Protein AF-A0A932FVL2-F1 (afdb_monomer)

Solvent-accessible surface area (backbone atoms only — not comparable to full-atom values): 15158 Å² total; per-residue (Å²): 61,66,68,52,40,54,53,49,72,71,45,54,93,74,28,73,50,79,43,82,45,71,39,49,48,33,42,60,63,56,52,23,11,52,53,39,28,49,38,74,50,20,77,36,28,34,38,30,46,81,36,90,51,38,37,31,36,45,40,30,26,69,77,45,74,82,55,39,55,66,58,53,43,56,54,48,63,35,72,68,50,35,52,60,35,43,74,76,58,33,82,50,66,65,52,59,44,48,28,37,32,29,39,41,69,41,46,49,64,71,17,63,83,43,60,65,52,29,90,94,41,60,56,63,78,65,50,30,72,70,19,60,85,46,82,28,30,62,56,39,47,62,66,46,53,87,44,52,45,49,51,72,75,59,61,63,41,81,90,79,70,70,64,60,60,52,51,50,44,50,36,35,42,51,15,48,50,27,30,49,51,13,51,51,29,45,76,73,70,35,58,69,61,14,50,55,24,24,43,50,9,31,73,55,27,75,72,42,59,61,32,55,48,51,46,51,50,48,42,54,57,51,29,52,51,26,46,77,72,68,34,48,68,60,25,44,52,49,36,52,53,46,38,68,68,44,74,68,48,24,68,50,29,39,54,40,13,54,51,27,49,77,74,66,38,55,70,60,14,55,50,24,43,51,50,11,39,71,62,33,74,65,66,78,66,66,67,81,76,110

Foldseek 3Di:
DVVLLVVLVPADAFGKDKDKDFLALAALLVVLQVLVQNCVNAVWWFKFALAQLTMIIIMGTNPADPAAVVVLQVVCPPPVNCVVCVVSLRRGSLLRQLRTFATSVLSCVLSPCRHHDDPVRNVCVVRSNVSNPPPRSLVNLVSSVVSGDGSVVSVHDYDDDPVVSVLLSVLSNQLVVLLNVLVSCVVVVNLVSSLVSLLSSCVSPVSNPSSLVVLLVSLVPVLVVCVVVVNLVVSLVSLVSSCVSPVLSLVSLQSNLVSCVVVVVNVSSVVSNVSSCVNPVCPVVPVVVD

InterPro domains:
  IPR011990 Tetratricopeptide-like helical domain superfamily [G3DSA:1.25.40.10] (169-221)
  IPR011990 Tetratricopeptide-like helical domain superfamily [G3DSA:1.25.40.10] (222-290)
  IPR011990 Tetratricopeptide-like helical domain superfamily [SSF48452] (173-282)
  IPR019734 Tetratricopeptide repeat [PS50005] (175-208)
  IPR019734 Tetratricopeptide repeat [PS50005] (250-283)
  IPR019734 Tetratricopeptide repeat [SM00028] (175-208)
  IPR019734 Tetratricopeptide repeat [SM00028] (216-249)
  IPR019734 Tetratricopeptide repeat [SM00028] (250-283)
  IPR029063 S-adenosyl-L-methionine-dependent methyltransferase superfamily [G3DSA:3.40.50.150] (1-128)
  IPR029063 S-adenosyl-L-methionine-dependent methyltransferase superfamily [SSF53335] (2-77)
  IPR030374 Polyamine biosynthesis domain [PS51006] (1-68)
  IPR050498 Photosystem I assembly protein Ycf3 [PTHR44858] (179-281)

Radius of gyration: 21.87 Å; Cα contacts (8 Å, |Δi|>4): 440; chains: 1; bounding box: 56×36×61 Å

Sequence (290 aa):
QDFYQLARERLRPGGVMCQWIQGYLMSSNDFKSLVHTFLQAFPRASLWEVSVGGDYLLIGMRDGWAQDYRSLRARAGSPAIRKDLAFVGLVDPVDLLGLFVMNEREMAAYAGRAPIHTDDNIHLEFSAPVSVYQPTQLVLLEELHPYRRTALSLGLQWKGEKATLQEILTRIHQARQHTVFGMAQMQLGYGRQALEEFEQAIALNPRDFQANYFLGDLAVTWGEHHLRQGMIGGAIDLYRRVLQANPRLAEVHYLLAQAYETIGQKELAQQAYREALRFNPAIKAQKTAR

Structure (mmCIF, N/CA/C/O backbone):
data_AF-A0A932FVL2-F1
#
_entry.id   AF-A0A932FVL2-F1
#
loop_
_atom_site.group_PDB
_atom_site.id
_atom_site.type_symbol
_atom_site.label_atom_id
_atom_site.label_alt_id
_atom_site.label_comp_id
_atom_site.label_asym_id
_atom_site.label_entity_id
_atom_site.label_seq_id
_atom_site.pdbx_PDB_ins_code
_atom_site.Cartn_x
_atom_site.Cartn_y
_atom_site.Cartn_z
_atom_site.occupancy
_atom_site.B_iso_or_equiv
_atom_site.auth_seq_id
_atom_site.auth_comp_id
_atom_site.auth_asym_id
_atom_site.auth_atom_id
_atom_site.pdbx_PDB_model_num
ATOM 1 N N . GLN A 1 1 ? 22.982 -11.194 -14.789 1.00 60.25 1 GLN A N 1
ATOM 2 C CA . GLN A 1 1 ? 22.408 -10.502 -15.966 1.00 60.25 1 GLN A CA 1
ATOM 3 C C . GLN A 1 1 ? 21.825 -11.520 -16.944 1.00 60.25 1 GLN A C 1
ATOM 5 O O . GLN A 1 1 ? 20.760 -11.275 -17.508 1.00 60.25 1 GLN A O 1
ATOM 10 N N . ASP A 1 2 ? 22.485 -12.666 -17.077 1.00 76.50 2 ASP A N 1
ATOM 11 C CA . ASP A 1 2 ? 22.226 -13.730 -18.047 1.00 76.50 2 ASP A CA 1
ATOM 12 C C . ASP A 1 2 ? 20.784 -14.248 -18.012 1.00 76.50 2 ASP A C 1
ATOM 14 O O . ASP A 1 2 ? 20.137 -14.330 -19.057 1.00 76.50 2 ASP A O 1
ATOM 18 N N . PHE A 1 3 ? 20.213 -14.470 -16.823 1.00 88.44 3 PHE A N 1
ATOM 19 C CA . PHE A 1 3 ? 18.813 -14.893 -16.700 1.00 88.44 3 PHE A CA 1
ATOM 20 C C . PHE A 1 3 ? 17.811 -13.903 -17.323 1.00 88.44 3 PHE A C 1
ATOM 22 O O . PHE A 1 3 ? 16.940 -14.304 -18.098 1.00 88.44 3 PHE A O 1
ATOM 29 N N . TYR A 1 4 ? 17.920 -12.603 -17.022 1.00 93.06 4 TYR A N 1
ATOM 30 C CA . TYR A 1 4 ? 16.964 -11.610 -17.527 1.00 93.06 4 TYR A CA 1
ATOM 31 C C . TYR A 1 4 ? 17.123 -11.352 -19.028 1.00 93.06 4 TYR A C 1
ATOM 33 O O . TYR A 1 4 ? 16.124 -11.148 -19.720 1.00 93.06 4 TYR A O 1
ATOM 41 N N . GLN A 1 5 ? 18.354 -11.383 -19.548 1.00 91.94 5 GLN A N 1
ATOM 42 C CA . GLN A 1 5 ? 18.588 -11.295 -20.993 1.00 91.94 5 GLN A CA 1
ATOM 43 C C . GLN A 1 5 ? 17.953 -12.484 -21.717 1.00 91.94 5 GLN A C 1
ATOM 45 O O . GLN A 1 5 ? 17.176 -12.291 -22.654 1.00 91.94 5 GLN A O 1
ATOM 50 N N . LEU A 1 6 ? 18.188 -13.694 -21.210 1.00 93.12 6 LEU A N 1
ATOM 51 C CA . LEU A 1 6 ? 17.607 -14.918 -21.743 1.00 93.12 6 LEU A CA 1
ATOM 52 C C . LEU A 1 6 ? 16.071 -14.898 -21.690 1.00 93.12 6 LEU A C 1
ATOM 54 O O . LEU A 1 6 ? 15.400 -15.317 -22.638 1.00 93.12 6 LEU A O 1
ATOM 58 N N . ALA A 1 7 ? 15.493 -14.392 -20.598 1.00 94.12 7 ALA A N 1
ATOM 59 C CA . ALA A 1 7 ? 14.052 -14.214 -20.480 1.00 94.12 7 ALA A CA 1
ATOM 60 C C . ALA A 1 7 ? 13.519 -13.250 -21.551 1.00 94.12 7 ALA A C 1
ATOM 62 O O . ALA A 1 7 ? 12.541 -13.579 -22.226 1.00 94.12 7 ALA A O 1
ATOM 63 N N . ARG A 1 8 ? 14.183 -12.104 -21.769 1.00 93.88 8 ARG A N 1
ATOM 64 C CA . ARG A 1 8 ? 13.797 -11.127 -22.801 1.00 93.88 8 ARG A CA 1
ATOM 65 C C . ARG A 1 8 ? 13.821 -11.724 -24.205 1.00 93.88 8 ARG A C 1
ATOM 67 O O . ARG A 1 8 ? 12.886 -11.491 -24.969 1.00 93.88 8 ARG A O 1
ATOM 74 N N . GLU A 1 9 ? 14.859 -12.481 -24.547 1.00 93.56 9 GLU A N 1
ATOM 75 C CA . GLU A 1 9 ? 15.020 -13.092 -25.875 1.00 93.56 9 GLU A CA 1
ATOM 76 C C . GLU A 1 9 ? 13.914 -14.101 -26.204 1.00 93.56 9 GLU A C 1
ATOM 78 O O . GLU A 1 9 ? 13.542 -14.262 -27.367 1.00 93.56 9 GLU A O 1
ATOM 83 N N . ARG A 1 10 ? 13.329 -14.740 -25.183 1.00 94.62 10 ARG A N 1
ATOM 84 C CA . ARG A 1 10 ? 12.205 -15.673 -25.350 1.00 94.62 10 ARG A CA 1
ATOM 85 C C . ARG A 1 10 ? 10.836 -15.002 -25.425 1.00 94.62 10 ARG A C 1
ATOM 87 O O . ARG A 1 10 ? 9.853 -15.671 -25.752 1.00 94.62 10 ARG A O 1
ATOM 94 N N . LEU A 1 11 ? 10.733 -13.703 -25.144 1.00 94.38 11 LEU A N 1
ATOM 95 C CA . LEU A 1 11 ? 9.463 -12.993 -25.254 1.00 94.38 11 LEU A CA 1
ATOM 96 C C . LEU A 1 11 ? 9.064 -12.820 -26.722 1.00 94.38 11 LEU A C 1
ATOM 98 O O . LEU A 1 11 ? 9.862 -12.434 -27.576 1.00 94.38 11 LEU A O 1
ATOM 102 N N . ARG A 1 12 ? 7.782 -13.054 -27.011 1.00 92.38 12 ARG A N 1
ATOM 103 C CA . ARG A 1 12 ? 7.148 -12.677 -28.285 1.00 92.38 12 ARG A CA 1
ATOM 104 C C . ARG A 1 12 ? 7.037 -11.149 -28.407 1.00 92.38 12 ARG A C 1
ATOM 106 O O . ARG A 1 12 ? 7.156 -10.462 -27.390 1.00 92.38 12 ARG A O 1
ATOM 113 N N . PRO A 1 13 ? 6.761 -10.607 -29.610 1.00 87.94 13 PRO A N 1
ATOM 114 C CA . PRO A 1 13 ? 6.434 -9.192 -29.750 1.00 87.94 13 PRO A CA 1
ATOM 115 C C . PRO A 1 13 ? 5.324 -8.754 -28.801 1.00 87.94 13 PRO A C 1
ATOM 117 O O . PRO A 1 13 ? 4.296 -9.423 -28.701 1.00 87.94 13 PRO A O 1
ATOM 120 N N . GLY A 1 14 ? 5.564 -7.665 -28.066 1.00 83.62 14 GLY A N 1
ATOM 121 C CA . GLY A 1 14 ? 4.656 -7.181 -27.017 1.00 83.62 14 GLY A CA 1
ATOM 122 C C . GLY A 1 14 ? 4.577 -8.054 -25.752 1.00 83.62 14 GLY A C 1
ATOM 123 O O . GLY A 1 14 ? 3.721 -7.811 -24.903 1.00 83.62 14 GLY A O 1
ATOM 124 N N . GLY A 1 15 ? 5.441 -9.063 -25.615 1.00 90.38 15 GLY A N 1
ATOM 125 C CA . GLY A 1 15 ? 5.548 -9.892 -24.418 1.00 90.38 15 GLY A CA 1
ATOM 126 C C . GLY A 1 15 ? 6.097 -9.120 -23.218 1.00 90.38 15 GLY A C 1
ATOM 127 O O . GLY A 1 15 ? 6.842 -8.145 -23.369 1.00 90.38 15 GLY A O 1
ATOM 128 N N . VAL A 1 16 ? 5.734 -9.587 -22.022 1.00 92.56 16 VAL A N 1
ATOM 129 C CA . VAL A 1 16 ? 6.122 -8.981 -20.744 1.00 92.56 16 VAL A CA 1
ATOM 130 C C . VAL A 1 16 ? 6.771 -10.014 -19.830 1.00 92.56 16 VAL A C 1
ATOM 132 O O . VAL A 1 16 ? 6.348 -11.168 -19.793 1.00 92.56 16 VAL A O 1
ATOM 135 N N . MET A 1 17 ? 7.775 -9.580 -19.077 1.00 95.44 17 MET A N 1
ATOM 136 C CA . MET A 1 17 ? 8.315 -10.288 -17.923 1.00 95.44 17 MET A CA 1
ATOM 137 C C . MET A 1 17 ? 7.858 -9.567 -16.657 1.00 95.44 17 MET A C 1
ATOM 139 O O . MET A 1 17 ? 7.934 -8.342 -16.588 1.00 95.44 17 MET A O 1
ATOM 143 N N . CYS A 1 18 ? 7.399 -10.324 -15.665 1.00 95.88 18 CYS A N 1
ATOM 144 C CA . CYS A 1 18 ? 7.055 -9.817 -14.343 1.00 95.88 18 CYS A CA 1
ATOM 145 C C . CYS A 1 18 ? 7.904 -10.556 -13.311 1.00 95.88 18 CYS A C 1
ATOM 147 O O . CYS A 1 18 ? 7.868 -11.785 -13.262 1.00 95.88 18 CYS A O 1
ATOM 149 N N . GLN A 1 19 ? 8.666 -9.811 -12.519 1.00 96.56 19 GLN A N 1
ATOM 150 C CA . GLN A 1 19 ? 9.491 -10.337 -11.441 1.00 96.56 19 GLN A CA 1
ATOM 151 C C . GLN A 1 19 ? 9.050 -9.702 -10.126 1.00 96.56 19 GLN A C 1
ATOM 153 O O . GLN A 1 19 ? 9.057 -8.481 -9.993 1.00 96.56 19 GLN A O 1
ATOM 158 N N . TRP A 1 20 ? 8.699 -10.533 -9.150 1.00 96.38 20 TRP A N 1
ATOM 159 C CA . TRP A 1 20 ? 8.488 -10.082 -7.778 1.00 96.38 20 TRP A CA 1
ATOM 160 C C . TRP A 1 20 ? 9.830 -9.833 -7.085 1.00 96.38 20 TRP A C 1
ATOM 162 O O . TRP A 1 20 ? 10.763 -10.623 -7.250 1.00 96.38 20 TRP A O 1
ATOM 172 N N . ILE A 1 21 ? 9.914 -8.747 -6.319 1.00 94.94 21 ILE A N 1
ATOM 173 C CA . ILE A 1 21 ? 11.017 -8.449 -5.404 1.00 94.94 21 ILE A CA 1
ATOM 174 C C . ILE A 1 21 ? 10.442 -7.938 -4.078 1.00 94.94 21 ILE A C 1
ATOM 176 O O . ILE A 1 21 ? 9.462 -7.193 -4.056 1.00 94.94 21 ILE A O 1
ATOM 180 N N . GLN A 1 22 ? 11.070 -8.310 -2.970 1.00 92.25 22 GLN A N 1
ATOM 181 C CA . GLN A 1 22 ? 10.737 -7.793 -1.642 1.00 92.25 22 GLN A CA 1
ATOM 182 C C . GLN A 1 22 ? 11.392 -6.425 -1.397 1.00 92.25 22 GLN A C 1
ATOM 184 O O . GLN A 1 22 ? 12.470 -6.145 -1.909 1.00 92.25 22 GLN A O 1
ATOM 189 N N . GLY A 1 23 ? 10.750 -5.573 -0.603 1.00 91.31 23 GLY A N 1
ATOM 190 C CA . GLY A 1 23 ? 11.257 -4.286 -0.106 1.00 91.31 23 GLY A CA 1
ATOM 191 C C . GLY A 1 23 ? 11.645 -4.311 1.376 1.00 91.31 23 GLY A C 1
ATOM 192 O O . GLY A 1 23 ? 11.933 -3.271 1.964 1.00 91.31 23 GLY A O 1
ATOM 193 N N . TYR A 1 24 ? 11.640 -5.498 1.979 1.00 89.69 24 TYR A N 1
ATOM 194 C CA . TYR A 1 24 ? 12.003 -5.773 3.366 1.00 89.69 24 TYR A CA 1
ATOM 195 C C . TYR A 1 24 ? 13.160 -6.777 3.428 1.00 89.69 24 TYR A C 1
ATOM 197 O O . TYR A 1 24 ? 13.407 -7.513 2.472 1.00 89.69 24 TYR A O 1
ATOM 205 N N . LEU A 1 25 ? 13.859 -6.825 4.570 1.00 87.88 25 LEU A N 1
ATOM 206 C CA . LEU A 1 25 ? 14.992 -7.735 4.819 1.00 87.88 25 LEU A CA 1
ATOM 207 C C . LEU A 1 25 ? 16.108 -7.624 3.759 1.00 87.88 25 LEU A C 1
ATOM 209 O O . LEU A 1 25 ? 16.823 -8.584 3.487 1.00 87.88 25 LEU A O 1
ATOM 213 N N . MET A 1 26 ? 16.246 -6.450 3.145 1.00 90.31 26 MET A N 1
ATOM 214 C CA . MET A 1 26 ? 17.210 -6.169 2.086 1.00 90.31 26 MET A CA 1
ATOM 215 C C . MET A 1 26 ? 17.642 -4.708 2.177 1.00 90.31 26 MET A C 1
ATOM 217 O O . MET A 1 26 ? 16.820 -3.836 2.455 1.00 90.31 26 MET A O 1
ATOM 221 N N . SER A 1 27 ? 18.923 -4.425 1.946 1.00 90.75 27 SER A N 1
ATOM 222 C CA . SER A 1 27 ? 19.419 -3.051 1.978 1.00 90.75 27 SER A CA 1
ATOM 223 C C . SER A 1 27 ? 18.875 -2.235 0.800 1.00 90.75 27 SER A C 1
ATOM 225 O O . SER A 1 27 ? 18.569 -2.773 -0.266 1.00 90.75 27 SER A O 1
ATOM 227 N N . SER A 1 28 ? 18.820 -0.907 0.944 1.00 90.81 28 SER A N 1
ATOM 228 C CA . SER A 1 28 ? 18.458 -0.048 -0.192 1.00 90.81 28 SER A CA 1
ATOM 229 C C . SER A 1 28 ? 19.424 -0.225 -1.378 1.00 90.81 28 SER A C 1
ATOM 231 O O . SER A 1 28 ? 19.015 -0.212 -2.539 1.00 90.81 28 SER A O 1
ATOM 233 N N . ASN A 1 29 ? 20.713 -0.459 -1.109 1.00 91.81 29 ASN A N 1
ATOM 234 C CA . ASN A 1 29 ? 21.696 -0.675 -2.168 1.00 91.81 29 ASN A CA 1
ATOM 235 C C . ASN A 1 29 ? 21.432 -1.969 -2.956 1.00 91.81 29 ASN A C 1
ATOM 237 O O . ASN A 1 29 ? 21.558 -1.977 -4.179 1.00 91.81 29 ASN A O 1
ATOM 241 N N . ASP A 1 30 ? 21.017 -3.036 -2.275 1.00 93.38 30 ASP A N 1
ATOM 242 C CA . ASP A 1 30 ? 20.617 -4.294 -2.910 1.00 93.38 30 ASP A CA 1
ATOM 243 C C . ASP A 1 30 ? 19.324 -4.122 -3.725 1.00 93.38 30 ASP A C 1
ATOM 245 O O . ASP A 1 30 ? 19.240 -4.591 -4.862 1.00 93.38 30 ASP A O 1
ATOM 249 N N . PHE A 1 31 ? 18.347 -3.362 -3.211 1.00 95.31 31 PHE A N 1
ATOM 250 C CA . PHE A 1 31 ? 17.139 -3.016 -3.968 1.00 95.31 31 PHE A CA 1
ATOM 251 C C . PHE A 1 31 ? 17.496 -2.245 -5.253 1.00 95.31 31 PHE A C 1
ATOM 253 O O . PHE A 1 31 ? 17.041 -2.595 -6.345 1.00 95.31 31 PHE A O 1
ATOM 260 N N . LYS A 1 32 ? 18.373 -1.233 -5.164 1.00 96.12 32 LYS A N 1
ATOM 261 C CA . LYS A 1 32 ? 18.886 -0.493 -6.332 1.00 96.12 32 LYS A CA 1
ATOM 262 C C . LYS A 1 32 ? 19.642 -1.397 -7.300 1.00 96.12 32 LYS A C 1
ATOM 264 O O . LYS A 1 32 ? 19.477 -1.243 -8.507 1.00 96.12 32 LYS A O 1
ATOM 269 N N . SER A 1 33 ? 20.435 -2.339 -6.793 1.00 94.88 33 SER A N 1
ATOM 270 C CA . SER A 1 33 ? 21.152 -3.334 -7.598 1.00 94.88 33 SER A CA 1
ATOM 271 C C . SER A 1 33 ? 20.187 -4.209 -8.402 1.00 94.88 33 SER A C 1
ATOM 273 O O . SER A 1 33 ? 20.362 -4.367 -9.614 1.00 94.88 33 SER A O 1
ATOM 275 N N . LEU A 1 34 ? 19.106 -4.698 -7.784 1.00 95.25 34 LEU A N 1
ATOM 276 C CA . LEU A 1 34 ? 18.050 -5.447 -8.474 1.00 95.25 34 LEU A CA 1
ATOM 277 C C . LEU A 1 34 ? 17.376 -4.613 -9.569 1.00 95.25 34 LEU A C 1
ATOM 279 O O . LEU A 1 34 ? 17.258 -5.072 -10.708 1.00 95.25 34 LEU A O 1
ATOM 283 N N . VAL A 1 35 ? 16.988 -3.372 -9.253 1.00 97.25 35 VAL A N 1
ATOM 284 C CA . VAL A 1 35 ? 16.386 -2.438 -10.220 1.00 97.25 35 VAL A CA 1
ATOM 285 C C . VAL A 1 35 ? 17.344 -2.163 -11.383 1.00 97.25 35 VAL A C 1
ATOM 287 O O . VAL A 1 35 ? 16.937 -2.237 -12.545 1.00 97.25 35 VAL A O 1
ATOM 290 N N . HIS A 1 36 ? 18.621 -1.894 -11.094 1.00 96.31 36 HIS A N 1
ATOM 291 C CA . HIS A 1 36 ? 19.637 -1.630 -12.111 1.00 96.31 36 HIS A CA 1
ATOM 292 C C . HIS A 1 36 ? 19.844 -2.846 -13.017 1.00 96.31 36 HIS A C 1
ATOM 294 O O . HIS A 1 36 ? 19.801 -2.730 -14.241 1.00 96.31 36 HIS A O 1
ATOM 300 N N . THR A 1 37 ? 20.013 -4.024 -12.419 1.00 95.12 37 THR A N 1
ATOM 301 C CA . THR A 1 37 ? 20.217 -5.290 -13.132 1.00 95.12 37 THR A CA 1
ATOM 302 C C . THR A 1 37 ? 19.054 -5.592 -14.069 1.00 95.12 37 THR A C 1
ATOM 304 O O . THR A 1 37 ? 19.264 -5.978 -15.221 1.00 95.12 37 THR A O 1
ATOM 307 N N . PHE A 1 38 ? 17.823 -5.381 -13.600 1.00 96.31 38 PHE A N 1
ATOM 308 C CA . PHE A 1 38 ? 16.631 -5.587 -14.409 1.00 96.31 38 PHE A CA 1
ATOM 309 C C . PHE A 1 38 ? 16.562 -4.609 -15.586 1.00 96.31 38 PHE A C 1
ATOM 311 O O . PHE A 1 38 ? 16.309 -5.038 -16.710 1.00 96.31 38 PHE A O 1
ATOM 318 N N . LEU A 1 39 ? 16.851 -3.320 -15.366 1.00 95.75 39 LEU A N 1
ATOM 319 C CA . LEU A 1 39 ? 16.859 -2.297 -16.422 1.00 95.75 39 LEU A CA 1
ATOM 320 C C . LEU A 1 39 ? 17.887 -2.561 -17.525 1.00 95.75 39 LEU A C 1
ATOM 322 O O . LEU A 1 39 ? 17.620 -2.279 -18.692 1.00 95.75 39 LEU A O 1
ATOM 326 N N . GLN A 1 40 ? 19.048 -3.118 -17.176 1.00 94.31 40 GLN A N 1
ATOM 327 C CA . GLN A 1 40 ? 20.075 -3.483 -18.157 1.00 94.31 40 GLN A CA 1
ATOM 328 C C . GLN A 1 40 ? 19.565 -4.540 -19.144 1.00 94.31 40 GLN A C 1
ATOM 330 O O . GLN A 1 40 ? 19.885 -4.503 -20.332 1.00 94.31 40 GLN A O 1
ATOM 335 N N . ALA A 1 41 ? 18.749 -5.482 -18.666 1.00 94.50 41 ALA A N 1
ATOM 336 C CA . ALA A 1 41 ? 18.094 -6.454 -19.529 1.00 94.50 41 ALA A CA 1
ATOM 337 C C . ALA A 1 41 ? 16.840 -5.873 -20.196 1.00 94.50 41 ALA A C 1
ATOM 339 O O . ALA A 1 41 ? 16.628 -6.108 -21.380 1.00 94.50 41 ALA A O 1
ATOM 340 N N . PHE A 1 42 ? 16.036 -5.075 -19.495 1.00 95.44 42 PHE A N 1
ATOM 341 C CA . PHE A 1 42 ? 14.789 -4.493 -19.990 1.00 95.44 42 PHE A CA 1
ATOM 342 C C . PHE A 1 42 ? 14.844 -2.957 -19.981 1.00 95.44 42 PHE A C 1
ATOM 344 O O . PHE A 1 42 ? 14.377 -2.335 -19.028 1.00 95.44 42 PHE A O 1
ATOM 351 N N . PRO A 1 43 ? 15.302 -2.315 -21.076 1.00 93.69 43 PRO A N 1
ATOM 352 C CA . PRO A 1 43 ? 15.314 -0.851 -21.187 1.00 93.69 43 PRO A CA 1
ATOM 353 C C . PRO A 1 43 ? 13.920 -0.212 -21.127 1.00 93.69 43 PRO A C 1
ATOM 355 O O . PRO A 1 43 ? 13.785 0.994 -20.948 1.00 93.69 43 PRO A O 1
ATOM 358 N N . ARG A 1 44 ? 12.871 -1.016 -21.329 1.00 93.19 44 ARG A N 1
ATOM 359 C CA . ARG A 1 44 ? 11.465 -0.629 -21.208 1.00 93.19 44 ARG A CA 1
ATOM 360 C C . ARG A 1 44 ? 10.876 -1.350 -20.000 1.00 93.19 44 ARG A C 1
ATOM 362 O O . ARG A 1 44 ? 10.329 -2.442 -20.145 1.00 93.19 44 ARG A O 1
ATOM 369 N N . ALA A 1 45 ? 11.017 -0.761 -18.819 1.00 95.06 45 ALA A N 1
ATOM 370 C CA . ALA A 1 45 ? 10.575 -1.360 -17.567 1.00 95.06 45 ALA A CA 1
ATOM 371 C C . ALA A 1 45 ? 9.776 -0.385 -16.698 1.00 95.06 45 ALA A C 1
ATOM 373 O O . ALA A 1 45 ? 9.745 0.819 -16.930 1.00 95.06 45 ALA A O 1
ATOM 374 N N . SER A 1 46 ? 9.106 -0.934 -15.694 1.00 95.88 46 SER A N 1
ATOM 375 C CA . SER A 1 46 ? 8.357 -0.181 -14.695 1.00 95.88 46 SER A CA 1
ATOM 376 C C . SER A 1 46 ? 8.400 -0.900 -13.354 1.00 95.88 46 SER A C 1
ATOM 378 O O . SER A 1 46 ? 8.467 -2.131 -13.311 1.00 95.88 46 SER A O 1
ATOM 380 N N . LEU A 1 47 ? 8.343 -0.125 -12.275 1.00 97.56 47 LEU A N 1
ATOM 381 C CA . LEU A 1 47 ? 8.273 -0.616 -10.904 1.00 97.56 47 LEU A CA 1
ATOM 382 C C . LEU A 1 47 ? 6.871 -0.366 -10.343 1.00 97.56 47 LEU A C 1
ATOM 384 O O . LEU A 1 47 ? 6.315 0.725 -10.504 1.00 97.56 47 LEU A O 1
ATOM 388 N N . TRP A 1 48 ? 6.325 -1.371 -9.669 1.00 96.62 48 TRP A N 1
ATOM 389 C CA . TRP A 1 48 ? 4.992 -1.358 -9.070 1.00 96.62 48 TRP A CA 1
ATOM 390 C C . TRP A 1 48 ? 5.086 -1.814 -7.618 1.00 96.62 48 TRP A C 1
ATOM 392 O O . TRP A 1 48 ? 5.876 -2.698 -7.317 1.00 96.62 48 TRP A O 1
ATOM 402 N N . GLU A 1 49 ? 4.294 -1.232 -6.726 1.00 95.06 49 GLU A N 1
ATOM 403 C CA . GLU A 1 49 ? 4.269 -1.540 -5.296 1.00 95.06 49 GLU A CA 1
ATOM 404 C C . GLU A 1 49 ? 2.920 -2.163 -4.936 1.00 95.06 49 GLU A C 1
ATOM 406 O O . GLU A 1 49 ? 1.883 -1.497 -4.941 1.00 95.06 49 GLU A O 1
ATOM 411 N N . VAL A 1 50 ? 2.939 -3.449 -4.605 1.00 91.12 50 VAL A N 1
ATOM 412 C CA . VAL A 1 50 ? 1.740 -4.231 -4.284 1.00 91.12 50 VAL A CA 1
ATOM 413 C C . VAL A 1 50 ? 1.350 -4.055 -2.825 1.00 91.12 50 VAL A C 1
ATOM 415 O O . VAL A 1 50 ? 0.164 -3.987 -2.529 1.00 91.12 50 VAL A O 1
ATOM 418 N N . SER A 1 51 ? 2.317 -3.900 -1.922 1.00 89.00 51 SER A N 1
ATOM 419 C CA . SER A 1 51 ? 2.122 -3.576 -0.504 1.00 89.00 51 SER A CA 1
ATOM 420 C C . SER A 1 51 ? 3.093 -2.460 -0.110 1.00 89.00 51 SER A C 1
ATOM 422 O O . SER A 1 51 ? 4.246 -2.470 -0.529 1.00 89.00 51 SER A O 1
ATOM 424 N N . VAL A 1 52 ? 2.621 -1.448 0.620 1.00 89.94 52 VAL A N 1
ATOM 425 C CA . VAL A 1 52 ? 3.391 -0.252 0.981 1.00 89.94 52 VAL A CA 1
ATOM 426 C C . VAL A 1 52 ? 4.632 -0.671 1.755 1.00 89.94 52 VAL A C 1
ATOM 428 O O . VAL A 1 52 ? 4.531 -1.251 2.833 1.00 89.94 52 VAL A O 1
ATOM 431 N N . GLY A 1 53 ? 5.802 -0.422 1.163 1.00 85.12 53 GLY A N 1
ATOM 432 C CA . GLY A 1 53 ? 7.096 -0.860 1.694 1.00 85.12 53 GLY A CA 1
ATOM 433 C C . GLY A 1 53 ? 7.305 -2.380 1.703 1.00 85.12 53 GLY A C 1
ATOM 434 O O . GLY A 1 53 ? 8.338 -2.847 2.169 1.00 85.12 53 GLY A O 1
ATOM 435 N N . GLY A 1 54 ? 6.334 -3.168 1.255 1.00 90.88 54 GLY A N 1
ATOM 436 C CA . GLY A 1 54 ? 6.366 -4.622 1.290 1.00 90.88 54 GLY A CA 1
ATOM 437 C C . GLY A 1 54 ? 6.893 -5.184 -0.022 1.00 90.88 54 GLY A C 1
ATOM 438 O O . GLY A 1 54 ? 8.094 -5.284 -0.227 1.00 90.88 54 GLY A O 1
ATOM 439 N N . ASP A 1 55 ? 5.982 -5.537 -0.914 1.00 93.50 55 ASP A N 1
ATOM 440 C CA . ASP A 1 55 ? 6.236 -6.262 -2.150 1.00 93.50 55 ASP A CA 1
ATOM 441 C C . ASP A 1 55 ? 6.201 -5.343 -3.360 1.00 93.50 55 ASP A C 1
ATOM 443 O O . ASP A 1 55 ? 5.290 -4.522 -3.523 1.00 93.50 55 ASP A O 1
ATOM 447 N N . TYR A 1 56 ? 7.151 -5.554 -4.263 1.00 96.69 56 TYR A N 1
ATOM 448 C CA . TYR A 1 56 ? 7.261 -4.824 -5.511 1.00 96.69 56 TYR A CA 1
ATOM 449 C C . TYR A 1 56 ? 7.289 -5.772 -6.708 1.00 96.69 56 TYR A C 1
ATOM 451 O O . TYR A 1 56 ? 7.712 -6.924 -6.621 1.00 96.69 56 TYR A O 1
ATOM 459 N N . LEU A 1 57 ? 6.851 -5.266 -7.858 1.00 97.56 57 LEU A N 1
ATOM 460 C CA . LEU A 1 57 ? 6.931 -5.953 -9.140 1.00 97.56 57 LEU A CA 1
ATOM 461 C C . LEU A 1 57 ? 7.768 -5.124 -10.109 1.00 97.56 57 LEU A C 1
ATOM 463 O O . LEU A 1 57 ? 7.469 -3.957 -10.376 1.00 97.56 57 LEU A O 1
ATOM 467 N N . LEU A 1 58 ? 8.784 -5.757 -10.678 1.00 97.69 58 LEU A N 1
ATOM 468 C CA . LEU A 1 58 ? 9.507 -5.278 -11.844 1.00 97.69 58 LEU A CA 1
ATOM 469 C C . LEU A 1 58 ? 8.824 -5.833 -13.091 1.00 97.69 58 LEU A C 1
ATOM 471 O O . LEU A 1 58 ? 8.787 -7.045 -13.308 1.00 97.69 58 LEU A O 1
ATOM 475 N N . ILE A 1 59 ? 8.274 -4.943 -13.914 1.00 96.06 59 ILE A N 1
ATOM 476 C CA . ILE A 1 59 ? 7.610 -5.313 -15.164 1.00 96.06 59 ILE A CA 1
ATOM 477 C C . ILE A 1 59 ? 8.442 -4.799 -16.330 1.00 96.06 59 ILE A C 1
ATOM 479 O O . ILE A 1 59 ? 8.540 -3.590 -16.537 1.00 96.06 59 ILE A O 1
ATOM 483 N N . GLY A 1 60 ? 9.017 -5.724 -17.093 1.00 95.31 60 GLY A N 1
ATOM 484 C CA . GLY A 1 60 ? 9.850 -5.469 -18.264 1.00 95.31 60 GLY A CA 1
ATOM 485 C C . GLY A 1 60 ? 9.122 -5.848 -19.545 1.00 95.31 60 GLY A C 1
ATOM 486 O O . GLY A 1 60 ? 8.499 -6.904 -19.633 1.00 95.31 60 GLY A O 1
ATOM 487 N N . MET A 1 61 ? 9.194 -4.991 -20.555 1.00 91.12 61 MET A N 1
ATOM 488 C CA . MET A 1 61 ? 8.601 -5.223 -21.869 1.00 91.12 61 MET A CA 1
ATOM 489 C C . MET A 1 61 ? 9.688 -5.382 -22.920 1.00 91.12 61 MET A C 1
ATOM 491 O O . MET A 1 61 ? 10.722 -4.719 -22.859 1.00 91.12 61 MET A O 1
ATOM 495 N N . ARG A 1 62 ? 9.425 -6.219 -23.926 1.00 89.31 62 ARG A N 1
ATOM 496 C CA . ARG A 1 62 ? 10.367 -6.406 -25.034 1.00 89.31 62 ARG A CA 1
ATOM 497 C C . ARG A 1 62 ? 10.462 -5.173 -25.937 1.00 89.31 62 ARG A C 1
ATOM 499 O O . ARG A 1 62 ? 11.552 -4.671 -26.172 1.00 89.31 62 ARG A O 1
ATOM 506 N N . ASP A 1 63 ? 9.308 -4.671 -26.381 1.00 81.06 63 ASP A N 1
ATOM 507 C CA . ASP A 1 63 ? 9.212 -3.622 -27.411 1.00 81.06 63 ASP A CA 1
ATOM 508 C C . ASP A 1 63 ? 8.568 -2.315 -26.882 1.00 81.06 63 ASP A C 1
ATOM 510 O O . ASP A 1 63 ? 8.328 -1.377 -27.638 1.00 81.06 63 ASP A O 1
ATOM 514 N N . GLY A 1 64 ? 8.300 -2.230 -25.570 1.00 73.25 64 GLY A N 1
ATOM 515 C CA . GLY A 1 64 ? 7.745 -1.046 -24.899 1.00 73.25 64 GLY A CA 1
ATOM 516 C C . GLY A 1 64 ? 6.227 -1.037 -24.669 1.00 73.25 64 GLY A C 1
ATOM 517 O O . GLY A 1 64 ? 5.494 -1.941 -25.067 1.00 73.25 64 GLY A O 1
ATOM 518 N N . TRP A 1 65 ? 5.764 0.013 -23.979 1.00 69.94 65 TRP A N 1
ATOM 519 C CA . TRP A 1 65 ? 4.357 0.248 -23.641 1.00 69.94 65 TRP A CA 1
ATOM 520 C C . TRP A 1 65 ? 3.622 0.856 -24.846 1.00 69.94 65 TRP A C 1
ATOM 522 O O . TRP A 1 65 ? 3.732 2.047 -25.113 1.00 69.94 65 TRP A O 1
ATOM 532 N N . ALA A 1 66 ? 2.858 0.039 -25.573 1.00 62.50 66 ALA A N 1
ATOM 533 C CA . ALA A 1 66 ? 1.987 0.480 -26.673 1.00 62.50 66 ALA A CA 1
ATOM 534 C C . ALA A 1 66 ? 0.495 0.248 -26.366 1.00 62.50 66 ALA A C 1
ATOM 536 O O . ALA A 1 66 ? -0.318 0.043 -27.266 1.00 62.50 66 ALA A O 1
ATOM 537 N N . GLN A 1 67 ? 0.130 0.195 -25.082 1.00 69.25 67 GLN A N 1
ATOM 538 C CA . GLN A 1 67 ? -1.223 -0.167 -24.665 1.00 69.25 67 GLN A CA 1
ATOM 539 C C . GLN A 1 67 ? -2.118 1.067 -24.548 1.00 69.25 67 GLN A C 1
ATOM 541 O O . GLN A 1 67 ? -1.759 2.071 -23.930 1.00 69.25 67 GLN A O 1
ATOM 546 N N . ASP A 1 68 ? -3.320 0.949 -25.101 1.00 79.50 68 ASP A N 1
ATOM 547 C CA . ASP A 1 68 ? -4.398 1.904 -24.891 1.00 79.50 68 ASP A CA 1
ATOM 548 C C . ASP A 1 68 ? -5.182 1.550 -23.612 1.00 79.50 68 ASP A C 1
ATOM 550 O O . ASP A 1 68 ? -5.446 0.376 -23.321 1.00 79.50 68 ASP A O 1
ATOM 554 N N . TYR A 1 69 ? -5.573 2.562 -22.836 1.00 83.44 69 TYR A N 1
ATOM 555 C CA . TYR A 1 69 ? -6.304 2.337 -21.584 1.00 83.44 69 TYR A CA 1
ATOM 556 C C . TYR A 1 69 ? -7.684 1.686 -21.808 1.00 83.44 69 TYR A C 1
ATOM 558 O O 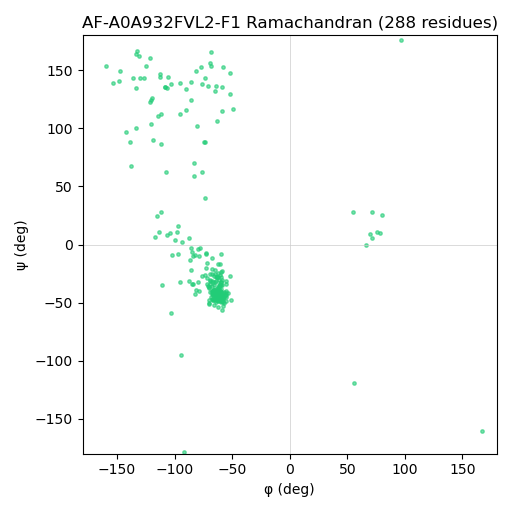. TYR A 1 69 ? -8.147 0.925 -20.957 1.00 83.44 69 TYR A O 1
ATOM 566 N N . ARG A 1 70 ? -8.335 1.881 -22.965 1.00 83.44 70 ARG A N 1
ATOM 567 C CA . ARG A 1 70 ? -9.586 1.177 -23.301 1.00 83.44 70 ARG A CA 1
ATOM 568 C C . ARG A 1 70 ? -9.364 -0.330 -23.407 1.00 83.44 70 ARG A C 1
ATOM 570 O O . ARG A 1 70 ? -10.185 -1.092 -22.905 1.00 83.44 70 ARG A O 1
ATOM 577 N N . SER A 1 71 ? -8.257 -0.761 -24.001 1.00 84.50 71 SER A N 1
ATOM 578 C CA . SER A 1 71 ? -7.861 -2.168 -24.099 1.00 84.50 71 SER A CA 1
ATOM 579 C C . SER A 1 71 ? -7.514 -2.751 -22.732 1.00 84.50 71 SER A C 1
ATOM 581 O O . SER A 1 71 ? -7.926 -3.870 -22.430 1.00 84.50 71 SER A O 1
ATOM 583 N N . LEU A 1 72 ? -6.820 -1.991 -21.874 1.00 86.38 72 LEU A N 1
ATOM 584 C CA . LEU A 1 72 ? -6.590 -2.377 -20.475 1.00 86.38 72 LEU A CA 1
ATOM 585 C C . LEU A 1 72 ? -7.926 -2.605 -19.753 1.00 86.38 72 LEU A C 1
ATOM 587 O O . LEU A 1 72 ? -8.139 -3.669 -19.173 1.00 86.38 72 LEU A O 1
ATOM 591 N N . ARG A 1 73 ? -8.850 -1.645 -19.858 1.00 87.62 73 ARG A N 1
ATOM 592 C CA . ARG A 1 73 ? -10.178 -1.723 -19.245 1.00 87.62 73 ARG A CA 1
ATOM 593 C C . ARG A 1 73 ? -11.010 -2.883 -19.787 1.00 87.62 73 ARG A C 1
ATOM 595 O O . ARG A 1 73 ? -11.654 -3.579 -19.010 1.00 87.62 73 ARG A O 1
ATOM 602 N N . ALA A 1 74 ? -10.970 -3.124 -21.096 1.00 88.62 74 ALA A N 1
ATOM 603 C CA . ALA A 1 74 ? -11.662 -4.247 -21.721 1.00 88.62 74 ALA A CA 1
ATOM 604 C C . ALA A 1 74 ? -11.134 -5.595 -21.205 1.00 88.62 74 ALA A C 1
ATOM 606 O O . ALA A 1 74 ? -11.928 -6.464 -20.849 1.00 88.62 74 ALA A O 1
ATOM 607 N N . ARG A 1 75 ? -9.807 -5.751 -21.092 1.00 89.19 75 ARG A N 1
ATOM 608 C CA . ARG A 1 75 ? -9.185 -6.967 -20.542 1.00 89.19 75 ARG A CA 1
ATOM 609 C C . ARG A 1 75 ? -9.518 -7.163 -19.065 1.00 89.19 75 ARG A C 1
ATOM 611 O O . ARG A 1 75 ? -9.972 -8.241 -18.700 1.00 89.19 75 ARG A O 1
ATOM 618 N N . ALA A 1 76 ? -9.382 -6.124 -18.243 1.00 89.25 76 ALA A N 1
ATOM 619 C CA . ALA A 1 76 ? -9.774 -6.161 -16.830 1.00 89.25 76 ALA A CA 1
ATOM 620 C C . ALA A 1 76 ? -11.275 -6.459 -16.639 1.00 89.25 76 ALA A C 1
ATOM 622 O O . ALA A 1 76 ? -11.687 -7.021 -15.629 1.00 89.25 76 ALA A O 1
ATOM 623 N N . GLY A 1 77 ? -12.099 -6.129 -17.637 1.00 88.75 77 GLY A N 1
ATOM 624 C CA . GLY A 1 77 ? -13.517 -6.462 -17.675 1.00 88.75 77 GLY A CA 1
ATOM 625 C C . GLY A 1 77 ? -13.825 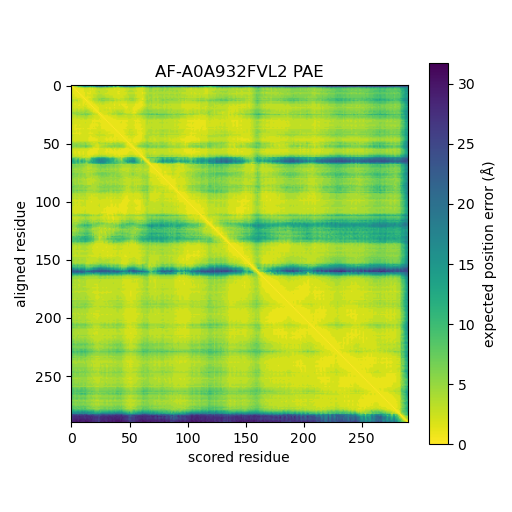-7.946 -17.910 1.00 88.75 77 GLY A C 1
ATOM 626 O O . GLY A 1 77 ? -14.957 -8.347 -17.639 1.00 88.75 77 GLY A O 1
ATOM 627 N N . SER A 1 78 ? -12.874 -8.764 -18.373 1.00 94.56 78 SER A N 1
ATOM 628 C CA . SER A 1 78 ? -13.067 -10.213 -18.541 1.00 94.56 78 SER A CA 1
ATOM 629 C C . SER A 1 78 ? -13.432 -10.877 -17.205 1.00 94.56 78 SER A C 1
ATOM 631 O O . SER A 1 78 ? -12.777 -10.579 -16.208 1.00 94.56 78 SER A O 1
ATOM 633 N N . PRO A 1 79 ? -14.424 -11.791 -17.139 1.00 94.44 79 PRO A N 1
ATOM 634 C CA . PRO A 1 79 ? -14.846 -12.410 -15.879 1.00 94.44 79 PRO A CA 1
ATOM 635 C C . PRO A 1 79 ? -13.714 -13.088 -15.098 1.00 94.44 79 PRO A C 1
ATOM 637 O O . PRO A 1 79 ? -13.658 -12.948 -13.879 1.00 94.44 79 PRO A O 1
ATOM 640 N N . ALA A 1 80 ? -12.804 -13.782 -15.791 1.00 94.06 80 ALA A N 1
ATOM 641 C CA . ALA A 1 80 ? -11.666 -14.450 -15.160 1.00 94.06 80 ALA A CA 1
ATOM 642 C C . ALA A 1 80 ? -10.694 -13.433 -14.542 1.00 94.06 80 ALA A C 1
ATOM 644 O O . ALA A 1 80 ? -10.429 -13.481 -13.348 1.00 94.06 80 ALA A O 1
ATOM 645 N N . ILE A 1 81 ? -10.268 -12.438 -15.329 1.00 92.56 81 ILE A N 1
ATOM 646 C CA . ILE A 1 81 ? -9.336 -11.398 -14.867 1.00 92.56 81 ILE A CA 1
ATOM 647 C C . ILE A 1 81 ? -9.963 -10.576 -13.739 1.00 92.56 81 ILE A C 1
ATOM 649 O O . ILE A 1 81 ? -9.313 -10.298 -12.739 1.00 92.56 81 ILE A O 1
ATOM 653 N N . ARG A 1 82 ? -11.243 -10.214 -13.861 1.00 92.69 82 ARG A N 1
ATOM 654 C CA . ARG A 1 82 ? -11.963 -9.468 -12.826 1.00 92.69 82 ARG A CA 1
ATOM 655 C C . ARG A 1 82 ? -12.025 -10.239 -11.511 1.00 92.69 82 ARG A C 1
ATOM 657 O O . ARG A 1 82 ? -11.895 -9.626 -10.459 1.00 92.69 82 ARG A O 1
ATOM 664 N N . LYS A 1 83 ? -12.240 -11.557 -11.561 1.00 93.25 83 LYS A N 1
ATOM 665 C CA . LYS A 1 83 ? -12.254 -12.413 -10.369 1.00 93.25 83 LYS A CA 1
ATOM 666 C C . LYS A 1 83 ? -10.886 -12.415 -9.682 1.00 93.25 83 LYS A C 1
ATOM 668 O O . LYS A 1 83 ? -10.834 -12.225 -8.471 1.00 93.25 83 LYS A O 1
ATOM 673 N N . ASP A 1 84 ? -9.814 -12.577 -10.452 1.00 92.06 84 ASP A N 1
ATOM 674 C CA . ASP A 1 84 ? -8.448 -12.612 -9.921 1.00 92.06 84 ASP A CA 1
ATOM 675 C C . ASP A 1 84 ? -8.031 -11.252 -9.339 1.00 92.06 84 ASP A C 1
ATOM 677 O O . ASP A 1 84 ? -7.463 -11.188 -8.252 1.00 92.06 84 ASP A O 1
ATOM 681 N N . LEU A 1 85 ? -8.379 -10.149 -10.009 1.00 90.12 85 LEU A N 1
ATOM 682 C CA . LEU A 1 85 ? -8.119 -8.798 -9.504 1.00 90.12 85 LEU A CA 1
ATOM 683 C C . LEU A 1 85 ? -8.937 -8.495 -8.240 1.00 90.12 85 LEU A C 1
ATOM 685 O O . LEU A 1 85 ? -8.397 -7.972 -7.266 1.00 90.12 85 LEU A O 1
ATOM 689 N N . ALA A 1 86 ? -10.215 -8.882 -8.210 1.00 89.06 86 ALA A N 1
ATOM 690 C CA . ALA A 1 86 ? -11.071 -8.667 -7.047 1.00 89.06 86 ALA A CA 1
ATOM 691 C C . ALA A 1 86 ? -10.581 -9.437 -5.812 1.00 89.06 86 ALA A C 1
ATOM 693 O O . ALA A 1 86 ? -10.741 -8.943 -4.697 1.00 89.06 86 ALA A O 1
ATOM 694 N N . PHE A 1 87 ? -9.958 -10.608 -5.998 1.00 87.19 87 PHE A N 1
ATOM 695 C CA . PHE A 1 87 ? -9.352 -11.376 -4.907 1.00 87.19 87 PHE A CA 1
ATOM 696 C C . PHE A 1 87 ? -8.260 -10.585 -4.171 1.00 87.19 87 PHE A C 1
ATOM 698 O O . PHE A 1 87 ? -8.157 -10.681 -2.952 1.00 87.19 87 PHE A O 1
ATOM 705 N N . VAL A 1 88 ? -7.500 -9.754 -4.890 1.00 83.94 88 VAL A N 1
ATOM 706 C CA . VAL A 1 88 ? -6.464 -8.874 -4.320 1.00 83.94 88 VAL A CA 1
ATOM 707 C C . VAL A 1 88 ? -6.957 -7.440 -4.077 1.00 83.94 88 VAL A C 1
ATOM 709 O O . VAL A 1 88 ? -6.158 -6.527 -3.898 1.00 83.94 88 VAL A O 1
ATOM 712 N N . GLY A 1 89 ? -8.276 -7.220 -4.076 1.00 82.88 89 GLY A N 1
ATOM 713 C CA . GLY A 1 89 ? -8.880 -5.918 -3.777 1.00 82.88 89 GLY A CA 1
ATOM 714 C C . GLY A 1 89 ? -8.842 -4.898 -4.920 1.00 82.88 89 GLY A C 1
ATOM 715 O O . GLY A 1 89 ? -9.201 -3.743 -4.705 1.00 82.88 89 GLY A O 1
ATOM 716 N N . LEU A 1 90 ? -8.457 -5.301 -6.134 1.00 87.81 90 LEU A N 1
ATOM 717 C CA . LEU A 1 90 ? -8.436 -4.441 -7.318 1.00 87.81 90 LEU A CA 1
ATOM 718 C C . LEU A 1 90 ? -9.743 -4.622 -8.099 1.00 87.81 90 LEU A C 1
ATOM 720 O O . LEU A 1 90 ? -10.010 -5.687 -8.653 1.00 87.81 90 LEU A O 1
ATOM 724 N N . VAL A 1 91 ? -10.590 -3.594 -8.138 1.00 86.12 91 VAL A N 1
ATOM 725 C CA . VAL A 1 91 ? -11.945 -3.705 -8.710 1.00 86.12 91 VAL A CA 1
ATOM 726 C C . VAL A 1 91 ? -12.073 -2.919 -10.011 1.00 86.12 91 VAL A C 1
ATOM 728 O O . VAL A 1 91 ? -12.780 -3.349 -10.925 1.00 86.12 91 VAL A O 1
ATOM 731 N N . ASP A 1 92 ? -11.386 -1.786 -10.110 1.00 87.25 92 ASP A N 1
ATOM 732 C CA . ASP A 1 92 ? -11.281 -0.976 -11.316 1.00 87.25 92 ASP A CA 1
ATOM 733 C C . ASP A 1 92 ? -9.839 -1.006 -11.859 1.00 87.25 92 ASP A C 1
ATOM 735 O O . ASP A 1 92 ? -8.882 -1.011 -11.085 1.00 87.25 92 ASP A O 1
ATOM 739 N N . PRO A 1 93 ? -9.631 -0.999 -13.188 1.00 87.44 93 PRO A N 1
ATOM 740 C CA . PRO A 1 93 ? -8.298 -0.873 -13.770 1.00 87.44 93 PRO A CA 1
ATOM 741 C C . PRO A 1 93 ? -7.471 0.310 -13.244 1.00 87.44 93 PRO A C 1
ATOM 743 O O . PRO A 1 93 ? -6.244 0.230 -13.270 1.00 87.44 93 PRO A O 1
ATOM 746 N N . VAL A 1 94 ? -8.097 1.403 -12.786 1.00 89.44 94 VAL A N 1
ATOM 747 C CA . VAL A 1 94 ? -7.347 2.508 -12.161 1.00 89.44 94 VAL A CA 1
ATOM 748 C C . VAL A 1 94 ? -6.719 2.122 -10.822 1.00 89.44 94 VAL A C 1
ATOM 750 O O . VAL A 1 94 ? -5.684 2.687 -10.482 1.00 89.44 94 VAL A O 1
ATOM 753 N N . ASP A 1 95 ? -7.272 1.137 -10.108 1.00 89.88 95 ASP A N 1
ATOM 754 C CA . ASP A 1 95 ? -6.705 0.629 -8.853 1.00 89.88 95 ASP A CA 1
ATOM 755 C C . ASP A 1 95 ? -5.345 -0.025 -9.128 1.00 89.88 95 ASP A C 1
ATOM 757 O O . ASP A 1 95 ? -4.366 0.246 -8.436 1.00 89.88 95 ASP A O 1
ATOM 761 N N . LEU A 1 96 ? -5.255 -0.812 -10.210 1.00 89.94 96 LEU A N 1
ATOM 762 C CA . LEU A 1 96 ? -3.994 -1.396 -10.671 1.00 89.94 96 LEU A CA 1
ATOM 763 C C . LEU A 1 96 ? -2.985 -0.300 -11.030 1.00 89.94 96 LEU A C 1
ATOM 765 O O . LEU A 1 96 ? -1.837 -0.363 -10.605 1.00 89.94 96 LEU A O 1
ATOM 769 N N . LEU A 1 97 ? -3.414 0.721 -11.782 1.00 90.75 97 LEU A N 1
ATOM 770 C CA . LEU A 1 97 ? -2.567 1.867 -12.136 1.00 90.75 97 LEU A CA 1
ATOM 771 C C . LEU A 1 97 ? -2.114 2.674 -10.908 1.00 90.75 97 LEU A C 1
ATOM 773 O O . LEU A 1 97 ? -1.068 3.315 -10.964 1.00 90.75 97 LEU A O 1
ATOM 777 N N . GLY A 1 98 ? -2.858 2.621 -9.803 1.00 91.31 98 GLY A N 1
ATOM 778 C CA . GLY A 1 98 ? -2.471 3.205 -8.520 1.00 91.31 98 GLY A CA 1
ATOM 779 C C . GLY A 1 98 ? -1.272 2.528 -7.856 1.00 91.31 98 GLY A C 1
ATOM 780 O O . GLY A 1 98 ? -0.593 3.164 -7.054 1.00 91.31 98 GLY A O 1
ATOM 781 N N . LEU A 1 99 ? -0.971 1.275 -8.218 1.00 92.88 99 LEU A N 1
ATOM 782 C CA . LEU A 1 99 ? 0.205 0.548 -7.726 1.00 92.88 99 LEU A CA 1
ATOM 783 C C . LEU A 1 99 ? 1.496 0.967 -8.439 1.00 92.88 99 LEU A C 1
ATOM 785 O O . LEU A 1 99 ? 2.583 0.561 -8.037 1.00 92.88 99 LEU A O 1
ATOM 789 N N . PHE A 1 100 ? 1.402 1.751 -9.514 1.00 94.88 100 PHE A N 1
ATOM 790 C CA . PHE A 1 100 ? 2.570 2.212 -10.251 1.00 94.88 100 PHE A CA 1
ATOM 791 C C . PHE A 1 100 ? 3.444 3.130 -9.389 1.00 94.88 100 PHE A C 1
ATOM 793 O O . PHE A 1 100 ? 2.961 4.082 -8.773 1.00 94.88 100 PHE A O 1
ATOM 800 N N . VAL A 1 101 ? 4.750 2.864 -9.393 1.00 96.00 101 VAL A N 1
ATOM 801 C CA . VAL A 1 101 ? 5.749 3.667 -8.684 1.00 96.00 101 VAL A CA 1
ATOM 802 C C . VAL A 1 101 ? 6.488 4.553 -9.676 1.00 96.00 101 VAL A C 1
ATOM 804 O O . VAL A 1 101 ? 6.479 5.771 -9.531 1.00 96.00 101 VAL A O 1
ATOM 807 N N . MET A 1 102 ? 7.134 3.960 -10.682 1.00 96.25 102 MET A N 1
ATOM 808 C CA . MET A 1 102 ? 8.036 4.678 -11.588 1.00 96.25 102 MET A CA 1
ATOM 809 C C . MET A 1 102 ? 8.257 3.939 -12.915 1.00 96.25 102 MET A C 1
ATOM 811 O O . MET A 1 102 ? 8.138 2.714 -12.986 1.00 96.25 102 MET A O 1
ATOM 815 N N . ASN A 1 103 ? 8.577 4.698 -13.968 1.00 95.31 103 ASN A N 1
ATOM 816 C CA . ASN A 1 103 ? 8.937 4.174 -15.292 1.00 95.31 103 ASN A CA 1
ATOM 817 C C . ASN A 1 103 ? 10.462 3.982 -15.402 1.00 95.31 103 ASN A C 1
ATOM 819 O O . ASN A 1 103 ? 11.204 4.292 -14.470 1.00 95.31 103 ASN A O 1
ATOM 823 N N . GLU A 1 104 ? 10.937 3.540 -16.566 1.00 95.19 104 GLU A N 1
ATOM 824 C CA . GLU A 1 104 ? 12.348 3.256 -16.825 1.00 95.19 104 GLU A CA 1
ATOM 825 C C . GLU A 1 104 ? 13.295 4.436 -16.543 1.00 95.19 104 GLU A C 1
ATOM 827 O O . GLU A 1 104 ? 14.415 4.231 -16.076 1.00 95.19 104 GLU A O 1
ATOM 832 N N . ARG A 1 105 ? 12.851 5.677 -16.784 1.00 95.88 105 ARG A N 1
ATOM 833 C CA . ARG A 1 105 ? 13.654 6.890 -16.584 1.00 95.88 105 ARG A CA 1
ATOM 834 C C . ARG A 1 105 ? 13.877 7.143 -15.101 1.00 95.88 105 ARG A C 1
ATOM 836 O O . ARG A 1 105 ? 15.007 7.379 -14.681 1.00 95.88 105 ARG A O 1
ATOM 843 N N . GLU A 1 106 ? 12.803 7.118 -14.319 1.00 98.00 106 GLU A N 1
ATOM 844 C CA . GLU A 1 106 ? 12.887 7.287 -12.871 1.00 98.00 106 GLU A CA 1
ATOM 845 C C . GLU A 1 106 ? 13.587 6.097 -12.198 1.00 98.00 106 GLU A C 1
ATOM 847 O O . GLU A 1 106 ? 14.389 6.319 -11.295 1.00 98.00 106 GLU A O 1
ATOM 852 N N . MET A 1 107 ? 13.390 4.867 -12.688 1.00 97.81 107 MET A N 1
ATOM 853 C CA . MET A 1 107 ? 14.136 3.693 -12.218 1.00 97.81 107 MET A CA 1
ATOM 854 C C . MET A 1 107 ? 15.644 3.847 -12.456 1.00 97.81 107 MET A C 1
ATOM 856 O O . MET A 1 107 ? 16.430 3.549 -11.561 1.00 97.81 107 MET A O 1
ATOM 860 N N . ALA A 1 108 ? 16.062 4.340 -13.628 1.00 97.69 108 ALA A N 1
ATOM 861 C CA . ALA A 1 108 ? 17.476 4.563 -13.932 1.00 97.69 108 ALA A CA 1
ATOM 862 C C . ALA A 1 108 ? 18.085 5.659 -13.044 1.00 97.69 108 ALA A C 1
ATOM 864 O O . ALA A 1 108 ? 19.211 5.518 -12.569 1.00 97.69 108 ALA A O 1
ATOM 865 N N . ALA A 1 109 ? 17.331 6.731 -12.781 1.00 98.00 109 ALA A N 1
ATOM 866 C CA . ALA A 1 109 ? 17.758 7.793 -11.875 1.00 98.00 109 ALA A CA 1
ATOM 867 C C . ALA A 1 109 ? 17.890 7.298 -10.423 1.00 98.00 109 ALA A C 1
ATOM 869 O O . ALA A 1 109 ? 18.879 7.609 -9.765 1.00 98.00 109 ALA A O 1
ATOM 870 N N . TYR A 1 110 ? 16.932 6.496 -9.949 1.00 97.88 110 TYR A N 1
ATOM 871 C CA . TYR A 1 110 ? 16.934 5.917 -8.605 1.00 97.88 110 TYR A CA 1
ATOM 872 C C . TYR A 1 110 ? 18.062 4.894 -8.405 1.00 97.88 110 TYR A C 1
ATOM 874 O O . TYR A 1 110 ? 18.785 4.941 -7.407 1.00 97.88 110 TYR A O 1
ATOM 882 N N . ALA A 1 111 ? 18.231 3.977 -9.360 1.00 97.00 111 ALA A N 1
ATOM 883 C CA . ALA A 1 111 ? 19.232 2.921 -9.281 1.00 97.00 111 ALA A CA 1
ATOM 884 C C . ALA A 1 111 ? 20.663 3.451 -9.479 1.00 97.00 111 ALA A C 1
ATOM 886 O O . ALA A 1 111 ? 21.621 2.902 -8.929 1.00 97.00 111 ALA A O 1
ATOM 887 N N . GLY A 1 112 ? 20.814 4.544 -10.235 1.00 94.81 112 GLY A N 1
ATOM 888 C CA . GLY A 1 112 ? 22.076 5.246 -10.423 1.00 94.81 112 GLY A CA 1
ATOM 889 C C . GLY A 1 112 ? 23.181 4.329 -10.948 1.00 94.81 112 GLY A C 1
ATOM 890 O O . GLY A 1 112 ? 23.087 3.781 -12.042 1.00 94.81 112 GLY A O 1
ATOM 891 N N . ARG A 1 113 ? 24.255 4.186 -10.164 1.00 93.94 113 ARG A N 1
ATOM 892 C CA . ARG A 1 113 ? 25.405 3.315 -10.467 1.00 93.94 113 ARG A CA 1
ATOM 893 C C . ARG A 1 113 ? 25.509 2.128 -9.508 1.00 93.94 113 ARG A C 1
ATOM 895 O O . ARG A 1 113 ? 26.617 1.671 -9.238 1.00 93.94 113 ARG A O 1
ATOM 902 N N . ALA A 1 114 ? 24.385 1.667 -8.958 1.00 93.62 114 ALA A N 1
ATOM 903 C CA . ALA A 1 114 ? 24.371 0.483 -8.105 1.00 93.62 114 ALA A CA 1
ATOM 904 C C . ALA A 1 114 ? 25.059 -0.703 -8.810 1.00 93.62 114 ALA A C 1
ATOM 906 O O . ALA A 1 114 ? 25.015 -0.787 -10.042 1.00 93.62 114 ALA A O 1
ATOM 907 N N . PRO A 1 115 ? 25.720 -1.610 -8.076 1.00 91.25 115 PRO A N 1
ATOM 908 C CA . PRO A 1 115 ? 26.330 -2.784 -8.688 1.00 91.25 115 PRO A CA 1
ATOM 909 C C . PRO A 1 115 ? 25.275 -3.611 -9.432 1.00 91.25 115 PRO A C 1
ATOM 911 O O . PRO A 1 115 ? 24.095 -3.568 -9.102 1.00 91.25 115 PRO A O 1
ATOM 914 N N . ILE A 1 116 ? 25.696 -4.345 -10.460 1.00 90.56 116 ILE A N 1
ATOM 915 C CA . ILE A 1 116 ? 24.820 -5.264 -11.193 1.00 90.56 116 ILE A CA 1
ATOM 916 C C . ILE A 1 116 ? 24.997 -6.666 -10.611 1.00 90.56 116 ILE A C 1
ATOM 918 O O . ILE A 1 116 ? 26.114 -7.099 -10.320 1.00 90.56 116 ILE A O 1
ATOM 922 N N . HIS A 1 117 ? 23.886 -7.379 -10.467 1.00 87.19 117 HIS A N 1
ATOM 923 C CA . HIS A 1 117 ? 23.844 -8.773 -10.063 1.00 87.19 117 HIS A CA 1
ATOM 924 C C . HIS A 1 117 ? 24.014 -9.693 -11.281 1.00 87.19 117 HIS A C 1
ATOM 926 O O . HIS A 1 117 ? 23.281 -9.614 -12.281 1.00 87.19 117 HIS A O 1
ATOM 932 N N . THR A 1 118 ? 25.000 -10.579 -11.213 1.00 85.12 118 THR A N 1
ATOM 933 C CA . THR A 1 118 ? 25.248 -11.605 -12.230 1.00 85.12 118 THR A CA 1
ATOM 934 C C . THR A 1 118 ? 25.416 -12.959 -11.577 1.00 85.12 118 THR A C 1
ATOM 936 O O . THR A 1 118 ? 25.668 -13.040 -10.379 1.00 85.12 118 THR A O 1
ATOM 939 N N . ASP A 1 119 ? 25.281 -14.008 -12.378 1.00 80.81 119 ASP A N 1
ATOM 940 C CA . ASP A 1 119 ? 25.440 -15.389 -11.933 1.00 80.81 119 ASP A CA 1
ATOM 941 C C . ASP A 1 119 ? 26.878 -15.614 -11.408 1.00 80.81 119 ASP A C 1
ATOM 943 O O . ASP A 1 119 ? 27.077 -16.331 -10.434 1.00 80.81 119 ASP A O 1
ATOM 947 N N . ASP A 1 120 ? 27.859 -14.880 -11.952 1.00 83.38 120 ASP A N 1
ATOM 948 C CA . ASP A 1 120 ? 29.251 -14.830 -11.469 1.00 83.38 120 ASP A CA 1
ATOM 949 C C . ASP A 1 120 ? 29.496 -13.824 -10.318 1.00 83.38 120 ASP A C 1
ATOM 951 O O . ASP A 1 120 ? 30.595 -13.754 -9.768 1.00 83.38 120 ASP A O 1
ATOM 955 N N . ASN A 1 121 ? 28.501 -13.006 -9.956 1.00 81.19 121 ASN A N 1
ATOM 956 C CA . ASN A 1 121 ? 28.589 -11.979 -8.912 1.00 81.19 121 ASN A CA 1
ATOM 957 C C . ASN A 1 121 ? 27.322 -11.958 -8.040 1.00 81.19 121 ASN A C 1
ATOM 959 O O . ASN A 1 121 ? 26.543 -10.989 -8.019 1.00 81.19 121 ASN A O 1
ATOM 963 N N . ILE A 1 122 ? 27.160 -13.043 -7.283 1.00 83.94 122 ILE A N 1
ATOM 964 C CA . ILE A 1 122 ? 26.043 -13.331 -6.372 1.00 83.94 122 ILE A CA 1
ATOM 965 C C . ILE A 1 122 ? 26.061 -12.500 -5.073 1.00 83.94 122 ILE A C 1
ATOM 967 O O . ILE A 1 122 ? 25.757 -12.993 -3.992 1.00 83.94 122 ILE A O 1
ATOM 971 N N . HIS A 1 123 ? 26.401 -11.211 -5.147 1.00 82.94 123 HIS A N 1
ATOM 972 C CA . HIS A 1 123 ? 26.553 -10.351 -3.963 1.00 82.94 123 HIS A CA 1
ATOM 973 C C . HIS A 1 123 ? 25.316 -10.316 -3.047 1.00 82.94 123 HIS A C 1
ATOM 975 O O . HIS A 1 123 ? 25.474 -10.215 -1.833 1.00 82.94 123 HIS A O 1
ATOM 981 N N . LEU A 1 124 ? 24.108 -10.455 -3.612 1.00 84.44 124 LEU A N 1
ATOM 982 C CA . LEU A 1 124 ? 22.849 -10.471 -2.861 1.00 84.44 124 LEU A CA 1
ATOM 983 C C . LEU A 1 124 ? 22.775 -11.626 -1.854 1.00 84.44 124 LEU A C 1
ATOM 985 O O . LEU A 1 124 ? 22.226 -11.444 -0.771 1.00 84.44 124 LEU A O 1
ATOM 989 N N . GLU A 1 125 ? 23.350 -12.791 -2.169 1.00 84.44 125 GLU A N 1
ATOM 990 C CA . GLU A 1 125 ? 23.353 -13.947 -1.258 1.00 84.44 125 GLU A CA 1
ATOM 991 C C . GLU A 1 125 ? 24.166 -13.673 0.014 1.00 84.44 125 GLU A C 1
ATOM 993 O O . GLU A 1 125 ? 23.874 -14.220 1.077 1.00 84.44 125 GLU A O 1
ATOM 998 N N . PHE A 1 126 ? 25.153 -12.779 -0.080 1.00 86.06 126 PHE A N 1
ATOM 999 C CA . PHE A 1 126 ? 26.020 -12.403 1.032 1.00 86.06 126 PHE A CA 1
ATOM 1000 C C . PHE A 1 126 ? 25.544 -11.140 1.761 1.00 86.06 126 PHE A C 1
ATOM 1002 O O . PHE A 1 126 ? 25.736 -11.035 2.973 1.00 86.06 126 PHE A O 1
ATOM 1009 N N . SER A 1 127 ? 24.917 -10.183 1.066 1.00 86.00 127 SER A N 1
ATOM 1010 C CA . SER A 1 127 ? 24.430 -8.934 1.672 1.00 86.00 127 SER A CA 1
ATOM 1011 C C . SER A 1 127 ? 23.044 -9.061 2.310 1.00 86.00 127 SER A C 1
ATOM 1013 O O . SER A 1 127 ? 22.792 -8.445 3.352 1.00 86.00 127 SER A O 1
ATOM 1015 N N . ALA A 1 128 ? 22.152 -9.888 1.754 1.00 81.38 128 ALA A N 1
ATOM 1016 C CA . ALA A 1 128 ? 20.790 -10.034 2.267 1.00 81.38 128 ALA A CA 1
ATOM 1017 C C . ALA A 1 128 ? 20.733 -10.513 3.734 1.00 81.38 128 ALA A C 1
ATOM 1019 O O . ALA A 1 128 ? 20.013 -9.886 4.516 1.00 81.38 128 ALA A O 1
ATOM 1020 N N . PRO A 1 129 ? 21.525 -11.516 4.186 1.00 84.94 129 PRO A N 1
ATOM 1021 C CA . PRO A 1 129 ? 21.505 -11.954 5.586 1.00 84.94 129 PRO A CA 1
ATOM 1022 C C . PRO A 1 129 ? 21.847 -10.848 6.594 1.00 84.94 129 PRO A C 1
ATOM 1024 O O . PRO A 1 129 ? 21.329 -10.845 7.709 1.00 84.94 129 PRO A O 1
ATOM 1027 N N . VAL A 1 130 ? 22.680 -9.875 6.204 1.00 84.31 130 VAL A N 1
ATOM 1028 C CA . VAL A 1 130 ? 23.051 -8.730 7.056 1.00 84.31 130 VAL A CA 1
ATOM 1029 C C . VAL A 1 130 ? 21.863 -7.784 7.269 1.00 84.31 130 VAL A C 1
ATOM 1031 O O . VAL A 1 130 ? 21.732 -7.161 8.323 1.00 84.31 130 VAL A O 1
ATOM 1034 N N . SER A 1 131 ? 20.969 -7.699 6.286 1.00 85.50 131 SER A N 1
ATOM 1035 C CA . SER A 1 131 ? 19.838 -6.768 6.276 1.00 85.50 131 SER A CA 1
ATOM 1036 C C . SER A 1 131 ? 18.624 -7.266 7.068 1.00 85.50 131 SER A C 1
ATOM 1038 O O . SER A 1 131 ? 17.693 -6.497 7.302 1.00 85.50 131 SER A O 1
ATOM 1040 N N . VAL A 1 132 ? 18.632 -8.528 7.514 1.00 82.69 132 VAL A N 1
ATOM 1041 C CA . VAL A 1 132 ? 17.497 -9.178 8.196 1.00 82.69 132 VAL A CA 1
ATOM 1042 C C . VAL A 1 132 ? 17.087 -8.457 9.484 1.00 82.69 132 VAL A C 1
ATOM 1044 O O . VAL A 1 132 ? 15.907 -8.414 9.818 1.00 82.69 132 VAL A O 1
ATOM 1047 N N . TYR A 1 133 ? 18.040 -7.852 10.193 1.00 80.56 133 TYR A N 1
ATOM 1048 C CA . TYR A 1 133 ? 17.794 -7.198 11.485 1.00 80.56 133 TYR A CA 1
ATOM 1049 C C . TYR A 1 133 ? 17.752 -5.668 11.403 1.00 80.56 133 TYR A C 1
ATOM 1051 O O . TYR A 1 133 ? 17.769 -4.996 12.433 1.00 80.56 133 TYR A O 1
ATOM 1059 N N . GLN A 1 134 ? 17.732 -5.103 10.194 1.00 84.19 134 GLN A N 1
ATOM 1060 C CA . GLN A 1 134 ? 17.767 -3.656 9.989 1.00 84.19 134 GLN A CA 1
ATOM 1061 C C . GLN A 1 134 ? 16.393 -3.110 9.565 1.00 84.19 134 GLN A C 1
ATOM 1063 O O . GLN A 1 134 ? 15.692 -3.766 8.789 1.00 84.19 134 GLN A O 1
ATOM 1068 N N . PRO A 1 135 ? 16.009 -1.892 10.004 1.00 80.06 135 PRO A N 1
ATOM 1069 C CA . PRO A 1 135 ? 14.747 -1.244 9.635 1.00 80.06 135 PRO A CA 1
ATOM 1070 C C . PRO A 1 135 ? 14.814 -0.669 8.207 1.00 80.06 135 PRO A C 1
ATOM 1072 O O . PRO A 1 135 ? 14.735 0.535 7.978 1.00 80.06 135 PRO A O 1
ATOM 1075 N N . THR A 1 136 ? 14.997 -1.551 7.229 1.00 88.75 136 THR A N 1
ATOM 1076 C CA . THR A 1 136 ? 15.269 -1.218 5.821 1.00 88.75 136 THR A CA 1
ATOM 1077 C C . THR A 1 136 ? 14.051 -0.682 5.072 1.00 88.75 136 THR A C 1
ATOM 1079 O O . THR A 1 136 ? 14.198 0.102 4.137 1.00 88.75 136 THR A O 1
ATOM 1082 N N . GLN A 1 137 ? 12.848 -1.046 5.515 1.00 89.62 137 GLN A N 1
ATOM 1083 C CA . GLN A 1 137 ? 11.591 -0.694 4.856 1.00 89.62 137 GLN A CA 1
ATOM 1084 C C . GLN A 1 137 ? 11.326 0.822 4.822 1.00 89.62 137 GLN A C 1
ATOM 1086 O O . GLN A 1 137 ? 10.955 1.355 3.776 1.00 89.62 137 GLN A O 1
ATOM 1091 N N . LEU A 1 138 ? 11.543 1.530 5.939 1.00 90.00 138 LEU A N 1
ATOM 1092 C CA . LEU A 1 138 ? 11.353 2.986 6.003 1.00 90.00 138 LEU A CA 1
ATOM 1093 C C . LEU A 1 138 ? 12.363 3.724 5.126 1.00 90.00 138 LEU A C 1
ATOM 1095 O O . LEU A 1 138 ? 11.981 4.626 4.384 1.00 90.00 138 LEU A O 1
ATOM 1099 N N . VAL A 1 139 ? 13.624 3.286 5.163 1.00 91.62 139 VAL A N 1
ATOM 1100 C CA . VAL A 1 139 ? 14.698 3.844 4.331 1.00 91.62 139 VAL A CA 1
ATOM 1101 C C . VAL A 1 139 ? 14.346 3.700 2.852 1.00 91.62 139 VAL A C 1
ATOM 1103 O O . VAL A 1 139 ? 14.446 4.658 2.091 1.00 91.62 139 VAL A O 1
ATOM 1106 N N . LEU A 1 140 ? 13.869 2.522 2.438 1.00 93.12 140 LEU A N 1
ATOM 1107 C CA . LEU A 1 140 ? 13.448 2.296 1.060 1.00 93.12 140 LEU A CA 1
ATOM 1108 C C . LEU A 1 140 ? 12.302 3.235 0.653 1.00 93.12 140 LEU A C 1
ATOM 1110 O O . LEU A 1 140 ? 12.346 3.828 -0.423 1.00 93.12 140 LEU A O 1
ATOM 1114 N N . LEU A 1 141 ? 11.280 3.388 1.496 1.00 92.38 141 LEU A N 1
ATOM 1115 C CA . LEU A 1 141 ? 10.141 4.257 1.197 1.00 92.38 141 LEU A CA 1
ATOM 1116 C C . LEU A 1 141 ? 10.537 5.726 1.058 1.00 92.38 141 LEU A C 1
ATOM 1118 O O . LEU A 1 141 ? 10.089 6.384 0.114 1.00 92.38 141 LEU A O 1
ATOM 1122 N N . GLU A 1 142 ? 11.389 6.213 1.959 1.00 92.44 142 GLU A N 1
ATOM 1123 C CA . GLU A 1 142 ? 11.946 7.563 1.902 1.00 92.44 142 GLU A CA 1
ATOM 1124 C C . GLU A 1 142 ? 12.729 7.775 0.602 1.00 92.44 142 GLU A C 1
ATOM 1126 O O . GLU A 1 142 ? 12.498 8.746 -0.119 1.00 92.44 142 GLU A O 1
ATOM 1131 N N . GLU A 1 143 ? 13.595 6.829 0.239 1.00 94.31 143 GLU A N 1
ATOM 1132 C CA . GLU A 1 143 ? 14.409 6.945 -0.967 1.00 94.31 143 GLU A CA 1
ATOM 1133 C C . GLU A 1 143 ? 13.607 6.840 -2.270 1.00 94.31 143 GLU A C 1
ATOM 1135 O O . GLU A 1 143 ? 13.988 7.452 -3.270 1.00 94.31 143 GLU A O 1
ATOM 1140 N N . LEU A 1 144 ? 12.508 6.078 -2.294 1.00 94.75 144 LEU A N 1
ATOM 1141 C CA . LEU A 1 144 ? 11.648 5.961 -3.475 1.00 94.75 144 LEU A CA 1
ATOM 1142 C C . LEU A 1 144 ? 10.760 7.195 -3.673 1.00 94.75 144 LEU A C 1
ATOM 1144 O O . LEU A 1 144 ? 10.381 7.481 -4.812 1.00 94.75 144 LEU A O 1
ATOM 1148 N N . HIS A 1 145 ? 10.418 7.922 -2.603 1.00 93.31 145 HIS A N 1
ATOM 1149 C CA . HIS A 1 145 ? 9.450 9.024 -2.631 1.00 93.31 145 HIS A CA 1
ATOM 1150 C C . HIS A 1 145 ? 9.714 10.071 -3.740 1.00 93.31 145 HIS A C 1
ATOM 1152 O O . HIS A 1 145 ? 8.790 10.331 -4.518 1.00 93.31 145 HIS A O 1
ATOM 1158 N N . PRO A 1 146 ? 10.945 10.590 -3.950 1.00 95.44 146 PRO A N 1
ATOM 1159 C CA . PRO A 1 146 ? 11.222 11.585 -4.997 1.00 95.44 146 PRO A CA 1
ATOM 1160 C C . PRO A 1 146 ? 11.024 11.068 -6.431 1.00 95.44 146 PRO A C 1
ATOM 1162 O O . PRO A 1 146 ? 10.834 11.844 -7.376 1.00 95.44 146 PRO A O 1
ATOM 1165 N N . TYR A 1 147 ? 11.074 9.749 -6.613 1.00 96.00 147 TYR A N 1
ATOM 1166 C CA . TYR A 1 147 ? 10.986 9.084 -7.911 1.00 96.00 147 TYR A CA 1
ATOM 1167 C C . TYR A 1 147 ? 9.575 8.594 -8.224 1.00 96.00 147 TYR A C 1
ATOM 1169 O O . TYR A 1 147 ? 9.316 8.189 -9.357 1.00 96.00 147 TYR A O 1
ATOM 1177 N N . ARG A 1 148 ? 8.644 8.654 -7.263 1.00 94.81 148 ARG A N 1
ATOM 1178 C CA . ARG A 1 148 ? 7.264 8.237 -7.502 1.00 94.81 148 ARG A CA 1
ATOM 1179 C C . ARG A 1 148 ? 6.594 9.133 -8.538 1.00 94.81 148 ARG A C 1
ATOM 1181 O O . ARG A 1 148 ? 6.729 10.358 -8.527 1.00 94.81 148 ARG A O 1
ATOM 1188 N N . ARG A 1 149 ? 5.860 8.515 -9.456 1.00 94.69 149 ARG A N 1
ATOM 1189 C CA . ARG A 1 149 ? 5.106 9.174 -10.526 1.00 94.69 149 ARG A CA 1
ATOM 1190 C C . ARG A 1 149 ? 3.705 8.593 -10.604 1.00 94.69 149 ARG A C 1
ATOM 1192 O O . ARG A 1 149 ? 3.421 7.521 -10.082 1.00 94.69 149 ARG A O 1
ATOM 1199 N N . THR A 1 150 ? 2.822 9.302 -11.293 1.00 92.94 150 THR A N 1
ATOM 1200 C CA . THR A 1 150 ? 1.530 8.745 -11.691 1.00 92.94 150 THR A CA 1
ATOM 1201 C C . THR A 1 150 ? 1.724 7.818 -12.890 1.00 92.94 150 THR A C 1
ATOM 1203 O O . THR A 1 150 ? 2.611 8.040 -13.718 1.00 92.94 150 THR A O 1
ATOM 1206 N N . ALA A 1 151 ? 0.841 6.830 -13.052 1.00 90.44 151 ALA A N 1
ATOM 1207 C CA . ALA A 1 151 ? 0.851 5.933 -14.213 1.00 90.44 151 ALA A CA 1
ATOM 1208 C C . ALA A 1 151 ? 0.678 6.655 -15.566 1.00 90.44 151 ALA A C 1
ATOM 1210 O O . ALA A 1 151 ? 0.863 6.051 -16.620 1.00 90.44 151 ALA A O 1
ATOM 1211 N N . LEU A 1 152 ? 0.373 7.959 -15.568 1.00 87.25 152 LEU A N 1
ATOM 1212 C CA . LEU A 1 152 ? 0.395 8.793 -16.772 1.00 87.25 152 LEU A CA 1
ATOM 1213 C C . LEU A 1 152 ? 1.784 8.822 -17.426 1.00 87.25 152 LEU A C 1
ATOM 1215 O O . LEU A 1 152 ? 1.878 8.973 -18.644 1.00 87.25 152 LEU A O 1
ATOM 1219 N N . SER A 1 153 ? 2.857 8.638 -16.647 1.00 89.06 153 SER A N 1
ATOM 1220 C CA . SER A 1 153 ? 4.225 8.615 -17.172 1.00 89.06 153 SER A CA 1
ATOM 1221 C C . SER A 1 153 ? 4.560 7.348 -17.971 1.00 89.06 153 SER A C 1
ATOM 1223 O O . SER A 1 153 ? 5.593 7.316 -18.632 1.00 89.06 153 SER A O 1
ATOM 1225 N N . LEU A 1 154 ? 3.678 6.339 -17.987 1.00 86.06 154 LEU A N 1
ATOM 1226 C CA . LEU A 1 154 ? 3.803 5.148 -18.840 1.00 86.06 154 LEU A CA 1
ATOM 1227 C C . LEU A 1 154 ? 3.512 5.428 -20.324 1.00 86.06 154 LEU A C 1
ATOM 1229 O O . LEU A 1 154 ? 3.672 4.539 -21.157 1.00 86.06 154 LEU A O 1
ATOM 1233 N N . GLY A 1 155 ? 3.045 6.634 -20.672 1.00 79.88 155 GLY A N 1
ATOM 1234 C CA . GLY A 1 155 ? 2.694 6.972 -22.054 1.00 79.88 155 GLY A CA 1
ATOM 1235 C C . GLY A 1 155 ? 1.418 6.280 -22.547 1.00 79.88 155 GLY A C 1
ATOM 1236 O O . GLY A 1 155 ? 1.271 6.042 -23.744 1.00 79.88 155 GLY A O 1
ATOM 1237 N N . LEU A 1 156 ? 0.499 5.955 -21.630 1.00 77.88 156 LEU A N 1
ATOM 1238 C CA . LEU A 1 156 ? -0.808 5.361 -21.922 1.00 77.88 156 LEU A CA 1
ATOM 1239 C C . LEU A 1 156 ? -1.538 6.131 -23.032 1.00 77.88 156 LEU A C 1
ATOM 1241 O O . LEU A 1 156 ? -1.900 7.299 -22.863 1.00 77.88 156 LEU A O 1
ATOM 1245 N N . GLN A 1 157 ? -1.790 5.462 -24.161 1.00 76.00 157 GLN A N 1
ATOM 1246 C CA . GLN A 1 157 ? -2.617 6.033 -25.220 1.00 76.00 157 GLN A CA 1
ATOM 1247 C C . GLN A 1 157 ? -4.080 6.027 -24.799 1.00 76.00 157 GLN A C 1
ATOM 1249 O O . GLN A 1 157 ? -4.559 5.093 -24.147 1.00 76.00 157 GLN A O 1
ATOM 1254 N N . TRP A 1 158 ? -4.812 7.069 -25.187 1.00 72.44 158 TRP A N 1
ATOM 1255 C CA . TRP A 1 158 ? -6.182 7.194 -24.736 1.00 72.44 158 TRP A CA 1
ATOM 1256 C C . TRP A 1 158 ? -7.079 7.996 -25.678 1.00 72.44 158 TRP A C 1
ATOM 1258 O O . TRP A 1 158 ? -6.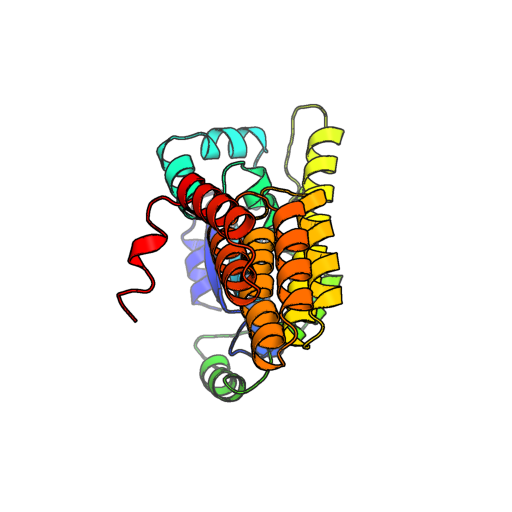682 9.028 -26.215 1.00 72.44 158 TRP A O 1
ATOM 1268 N N . LYS A 1 159 ? -8.307 7.501 -25.865 1.00 63.97 159 LYS A N 1
ATOM 1269 C CA . LYS A 1 159 ? -9.369 8.121 -26.668 1.00 63.97 159 LYS A CA 1
ATOM 1270 C C . LYS A 1 159 ? -10.583 8.392 -25.751 1.00 63.97 159 LYS A C 1
ATOM 1272 O O . LYS A 1 159 ? -11.278 7.441 -25.400 1.00 63.97 159 LYS A O 1
ATOM 1277 N N . GLY A 1 160 ? -10.803 9.655 -25.345 1.00 66.31 160 GLY A N 1
ATOM 1278 C CA . GLY A 1 160 ? -11.882 10.129 -24.441 1.00 66.31 160 GLY A CA 1
ATOM 1279 C C . GLY A 1 160 ? -11.674 11.580 -23.915 1.00 66.31 160 GLY A C 1
ATOM 1280 O O . GLY A 1 160 ? -10.861 12.310 -24.478 1.00 66.31 160 GLY A O 1
ATOM 1281 N N . GLU A 1 161 ? -12.328 11.982 -22.808 1.00 65.88 161 GLU A N 1
ATOM 1282 C CA . GLU A 1 161 ? -12.087 13.206 -21.969 1.00 65.88 161 GLU A CA 1
ATOM 1283 C C . GLU A 1 161 ? -10.822 13.236 -21.044 1.00 65.88 161 GLU A C 1
ATOM 1285 O O . GLU A 1 161 ? -10.851 12.806 -19.887 1.00 65.88 161 GLU A O 1
ATOM 1290 N N . LYS A 1 162 ? -9.664 13.695 -21.540 1.00 65.50 162 LYS A N 1
ATOM 1291 C CA . LYS A 1 162 ? -8.329 13.324 -20.976 1.00 65.50 162 LYS A CA 1
ATOM 1292 C C . LYS A 1 162 ? -8.119 13.818 -19.558 1.00 65.50 162 LYS A C 1
ATOM 1294 O O . LYS A 1 162 ? -7.396 13.196 -18.781 1.00 65.50 162 LYS A O 1
ATOM 1299 N N . ALA A 1 163 ? -8.834 14.886 -19.239 1.00 69.44 163 ALA A N 1
ATOM 1300 C CA . ALA A 1 163 ? -8.927 15.472 -17.924 1.00 69.44 163 ALA A CA 1
ATOM 1301 C C . ALA A 1 163 ? -9.388 14.461 -16.861 1.00 69.44 163 ALA A C 1
ATOM 1303 O O . ALA A 1 163 ? -8.743 14.356 -15.825 1.00 69.44 163 ALA A O 1
ATOM 1304 N N . THR A 1 164 ? -10.411 13.647 -17.136 1.00 83.50 164 THR A N 1
ATOM 1305 C CA . THR A 1 164 ? -11.059 12.811 -16.113 1.00 83.50 164 THR A CA 1
ATOM 1306 C C . THR A 1 164 ? -10.146 11.690 -15.615 1.00 83.50 164 THR A C 1
ATOM 1308 O O . THR A 1 164 ? -10.010 11.479 -14.413 1.00 83.50 164 THR A O 1
ATOM 1311 N N . LEU A 1 165 ? -9.453 10.978 -16.513 1.00 83.31 165 LEU A N 1
ATOM 1312 C CA . LEU A 1 165 ? -8.517 9.921 -16.099 1.00 83.31 165 LEU A CA 1
ATOM 1313 C C . LEU A 1 165 ? -7.264 10.502 -15.430 1.00 83.31 165 LEU A C 1
ATOM 1315 O O . LEU A 1 165 ? -6.756 9.927 -14.470 1.00 83.31 165 LEU A O 1
ATOM 1319 N N . GLN A 1 166 ? -6.773 11.643 -15.919 1.00 88.62 166 GLN A N 1
ATOM 1320 C CA . GLN A 1 166 ? -5.644 12.340 -15.309 1.00 88.62 166 GLN A CA 1
ATOM 1321 C C . GLN A 1 166 ? -5.966 12.792 -13.882 1.00 88.62 166 GLN A C 1
ATOM 1323 O O . GLN A 1 166 ? -5.134 12.618 -12.992 1.00 88.62 166 GLN A O 1
ATOM 1328 N N . GLU A 1 167 ? -7.165 13.320 -13.655 1.00 90.75 167 GLU A N 1
ATOM 1329 C CA . GLU A 1 167 ? -7.644 13.703 -12.331 1.00 90.75 167 GLU A CA 1
ATOM 1330 C C . GLU A 1 167 ? -7.754 12.481 -11.411 1.00 90.75 167 GLU A C 1
ATOM 1332 O O . GLU A 1 167 ? -7.201 12.491 -10.313 1.00 90.75 167 GLU A O 1
ATOM 1337 N N . ILE A 1 168 ? -8.365 11.388 -11.888 1.00 90.94 168 ILE A N 1
ATOM 1338 C CA . ILE A 1 168 ? -8.487 10.137 -11.123 1.00 90.94 168 ILE A CA 1
ATOM 1339 C C . ILE A 1 168 ? -7.110 9.599 -10.717 1.00 90.94 168 ILE A C 1
ATOM 1341 O O . ILE A 1 168 ? -6.893 9.298 -9.545 1.00 90.94 168 ILE A O 1
ATOM 1345 N N . LEU A 1 169 ? -6.166 9.493 -11.657 1.00 91.81 169 LEU A N 1
ATOM 1346 C CA . LEU A 1 169 ? -4.833 8.953 -11.374 1.00 91.81 169 LEU A CA 1
ATOM 1347 C C . LEU A 1 169 ? -4.005 9.882 -10.483 1.00 91.81 169 LEU A C 1
ATOM 1349 O O . LEU A 1 169 ? -3.245 9.396 -9.650 1.00 91.81 169 LEU A O 1
ATOM 1353 N N . THR A 1 170 ? -4.165 11.201 -10.621 1.00 93.81 170 THR A N 1
ATOM 1354 C CA . THR A 1 170 ? -3.545 12.172 -9.708 1.00 93.81 170 THR A CA 1
ATOM 1355 C C . THR A 1 170 ? -4.081 11.995 -8.292 1.00 93.81 170 THR A C 1
ATOM 1357 O O . THR A 1 170 ? -3.293 11.888 -7.355 1.00 93.81 170 THR A O 1
ATOM 1360 N N . ARG A 1 171 ? -5.403 11.875 -8.135 1.00 95.44 171 ARG A N 1
ATOM 1361 C CA . ARG A 1 171 ? -6.047 11.681 -6.832 1.00 95.44 171 ARG A CA 1
ATOM 1362 C C . ARG A 1 171 ? -5.645 10.359 -6.176 1.00 95.44 171 ARG A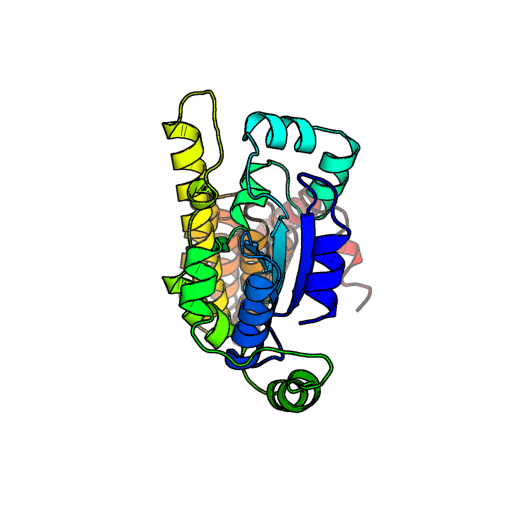 C 1
ATOM 1364 O O . ARG A 1 171 ? -5.316 10.344 -4.996 1.00 95.44 171 ARG A O 1
ATOM 1371 N N . ILE A 1 172 ? -5.618 9.262 -6.937 1.00 94.06 172 ILE A N 1
ATOM 1372 C CA . ILE A 1 172 ? -5.153 7.951 -6.449 1.00 94.06 172 ILE A CA 1
ATOM 1373 C C . ILE A 1 172 ? -3.682 8.021 -6.032 1.00 94.06 172 ILE A C 1
ATOM 1375 O O . ILE A 1 172 ? -3.311 7.499 -4.987 1.00 94.06 172 ILE A O 1
ATOM 1379 N N . HIS A 1 173 ? -2.841 8.698 -6.813 1.00 93.75 173 HIS A N 1
ATOM 1380 C CA . HIS A 1 173 ? -1.437 8.873 -6.464 1.00 93.75 173 HIS A CA 1
ATOM 1381 C C . HIS A 1 173 ? -1.254 9.689 -5.175 1.00 93.75 173 HIS A C 1
ATOM 1383 O O . HIS A 1 173 ? -0.436 9.313 -4.338 1.00 93.75 173 HIS A O 1
ATOM 1389 N N . GLN A 1 174 ? -2.032 10.760 -4.984 1.00 95.69 174 GLN A N 1
ATOM 1390 C CA . GLN A 1 174 ? -2.040 11.541 -3.742 1.00 95.69 174 GLN A CA 1
ATOM 1391 C C . GLN A 1 174 ? -2.505 10.697 -2.549 1.00 95.69 174 GLN A C 1
ATOM 1393 O O . GLN A 1 174 ? -1.810 10.652 -1.537 1.00 95.69 174 GLN A O 1
ATOM 1398 N N . ALA A 1 175 ? -3.613 9.957 -2.688 1.00 95.88 175 ALA A N 1
ATOM 1399 C CA . ALA A 1 175 ? -4.072 9.001 -1.676 1.00 95.88 175 ALA A CA 1
ATOM 1400 C C . ALA A 1 175 ? -2.976 7.993 -1.300 1.00 95.88 175 ALA A C 1
ATOM 1402 O O . ALA A 1 175 ? -2.758 7.697 -0.123 1.00 95.88 175 ALA A O 1
ATOM 1403 N N . ARG A 1 176 ? -2.235 7.506 -2.300 1.00 93.19 176 ARG A N 1
ATOM 1404 C CA . ARG A 1 176 ? -1.132 6.576 -2.083 1.00 93.19 176 ARG A CA 1
ATOM 1405 C C . ARG A 1 176 ? 0.019 7.210 -1.304 1.00 93.19 176 ARG A C 1
ATOM 1407 O O . ARG A 1 176 ? 0.579 6.538 -0.446 1.00 93.19 176 ARG A O 1
ATOM 1414 N N . GLN A 1 177 ? 0.358 8.477 -1.560 1.00 93.81 177 GLN A N 1
ATOM 1415 C CA . GLN A 1 177 ? 1.373 9.182 -0.765 1.00 93.81 177 GLN A CA 1
ATOM 1416 C C . GLN A 1 177 ? 0.947 9.285 0.701 1.00 93.81 177 GLN A C 1
ATOM 1418 O O . GLN A 1 177 ? 1.721 8.904 1.572 1.00 93.81 177 GLN A O 1
ATOM 1423 N N . HIS A 1 178 ? -0.293 9.702 0.964 1.00 97.06 178 HIS A N 1
ATOM 1424 C CA . HIS A 1 178 ? -0.841 9.736 2.321 1.00 97.06 178 HIS A CA 1
ATOM 1425 C C . HIS A 1 178 ? -0.801 8.351 2.989 1.00 97.06 178 HIS A C 1
ATOM 1427 O O . HIS A 1 178 ? -0.381 8.221 4.130 1.00 97.06 178 HIS A O 1
ATOM 1433 N N . THR A 1 179 ? -1.120 7.279 2.258 1.00 96.19 179 THR A N 1
ATOM 1434 C CA . THR A 1 179 ? -1.014 5.905 2.786 1.00 96.19 179 THR A CA 1
ATOM 1435 C C . THR A 1 179 ? 0.422 5.541 3.176 1.00 96.19 179 THR A C 1
ATOM 1437 O O . THR A 1 179 ? 0.645 4.953 4.233 1.00 96.19 179 THR A O 1
ATOM 1440 N N . VAL A 1 180 ? 1.407 5.904 2.346 1.00 94.56 180 VAL A N 1
ATOM 1441 C CA . VAL A 1 180 ? 2.835 5.681 2.626 1.00 94.56 180 VAL A CA 1
ATOM 1442 C C . VAL A 1 180 ? 3.283 6.473 3.859 1.00 94.56 180 VAL A C 1
ATOM 1444 O O . VAL A 1 180 ? 3.920 5.902 4.744 1.00 94.56 180 VAL A O 1
ATOM 1447 N N . PHE A 1 181 ? 2.921 7.756 3.952 1.00 95.56 181 PHE A N 1
ATOM 1448 C CA . PHE A 1 181 ? 3.260 8.597 5.102 1.00 95.56 181 PHE A CA 1
ATOM 1449 C C . PHE A 1 181 ? 2.590 8.119 6.390 1.00 95.56 181 PHE A C 1
ATOM 1451 O O . PHE A 1 181 ? 3.261 8.030 7.418 1.00 95.56 181 PHE A O 1
ATOM 1458 N N . GLY A 1 182 ? 1.312 7.742 6.334 1.00 96.44 182 GLY A N 1
ATOM 1459 C CA . GLY A 1 182 ? 0.590 7.204 7.483 1.00 96.44 182 GLY A CA 1
ATOM 1460 C C . GLY A 1 182 ? 1.206 5.905 7.995 1.00 96.44 182 GLY A C 1
ATOM 1461 O O . GLY A 1 182 ? 1.411 5.751 9.198 1.00 96.44 182 GLY A O 1
ATOM 1462 N N . MET A 1 183 ? 1.600 4.998 7.092 1.00 94.56 183 MET A N 1
ATOM 1463 C CA . MET A 1 183 ? 2.303 3.765 7.465 1.00 94.56 183 MET A CA 1
ATOM 1464 C C . MET A 1 183 ? 3.646 4.080 8.142 1.00 94.56 183 MET A C 1
ATOM 1466 O O . MET A 1 183 ? 3.933 3.553 9.218 1.00 94.56 183 MET A O 1
ATOM 1470 N N . ALA A 1 184 ? 4.433 5.001 7.573 1.00 93.75 184 ALA A N 1
ATOM 1471 C CA . ALA A 1 184 ? 5.707 5.414 8.157 1.00 93.75 184 ALA A CA 1
ATOM 1472 C C . ALA A 1 184 ? 5.536 6.031 9.557 1.00 93.75 184 ALA A C 1
ATOM 1474 O O . ALA A 1 184 ? 6.240 5.661 10.495 1.00 93.75 184 ALA A O 1
ATOM 1475 N N . GLN A 1 185 ? 4.562 6.925 9.733 1.00 95.38 185 GLN A N 1
ATOM 1476 C CA . GLN A 1 185 ? 4.238 7.523 11.030 1.00 95.38 185 GLN A CA 1
ATOM 1477 C C . GLN A 1 185 ? 3.772 6.475 12.045 1.00 95.38 185 GLN A C 1
ATOM 1479 O O . GLN A 1 185 ? 4.152 6.546 13.213 1.00 95.38 185 GLN A O 1
ATOM 1484 N N . MET A 1 186 ? 3.003 5.473 11.611 1.00 93.75 186 MET A N 1
ATOM 1485 C CA . MET A 1 186 ? 2.576 4.371 12.470 1.00 93.75 186 MET A CA 1
ATOM 1486 C C . MET A 1 186 ? 3.777 3.570 12.992 1.00 93.75 186 MET A C 1
ATOM 1488 O O . MET A 1 186 ? 3.854 3.320 14.194 1.00 93.75 186 MET A O 1
ATOM 1492 N N . GLN A 1 187 ? 4.747 3.245 12.128 1.00 90.62 187 GLN A N 1
ATOM 1493 C CA . GLN A 1 187 ? 5.984 2.557 12.528 1.00 90.62 187 GLN A CA 1
ATOM 1494 C C . GLN A 1 187 ? 6.869 3.398 13.458 1.00 90.62 187 GLN A C 1
ATOM 1496 O O . GLN A 1 187 ? 7.528 2.854 14.341 1.00 90.62 187 GLN A O 1
ATOM 1501 N N . LEU A 1 188 ? 6.857 4.724 13.297 1.00 92.12 188 LEU A N 1
ATOM 1502 C CA . LEU A 1 188 ? 7.587 5.660 14.157 1.00 92.12 188 LEU A CA 1
ATOM 1503 C C . LEU A 1 188 ? 6.899 5.927 15.508 1.00 92.12 188 LEU A C 1
ATOM 1505 O O . LEU A 1 188 ? 7.446 6.652 16.337 1.00 92.12 188 LEU A O 1
ATOM 1509 N N . GLY A 1 189 ? 5.715 5.359 15.754 1.00 93.56 189 GLY A N 1
ATOM 1510 C CA . GLY A 1 189 ? 4.984 5.580 17.002 1.00 93.56 189 GLY A CA 1
ATOM 1511 C C . GLY A 1 189 ? 4.205 6.901 17.035 1.00 93.56 189 GLY A C 1
ATOM 1512 O O . GLY A 1 189 ? 3.940 7.438 18.106 1.00 93.56 189 GLY A O 1
ATOM 1513 N N . TYR A 1 190 ? 3.821 7.441 15.881 1.00 95.25 190 TYR A N 1
ATOM 1514 C CA . TYR A 1 190 ? 3.060 8.684 15.745 1.00 95.25 190 TYR A CA 1
ATOM 1515 C C . TYR A 1 190 ? 1.609 8.411 15.328 1.00 95.25 190 TYR A C 1
ATOM 1517 O O . TYR A 1 190 ? 1.161 8.818 14.258 1.00 95.25 190 TYR A O 1
ATOM 1525 N N . GLY A 1 191 ? 0.855 7.707 16.177 1.00 94.25 191 GLY A N 1
ATOM 1526 C CA . GLY A 1 191 ? -0.477 7.191 15.836 1.00 94.25 191 GLY A CA 1
ATOM 1527 C C . GLY A 1 191 ? -1.510 8.250 15.462 1.00 94.25 191 GLY A C 1
ATOM 1528 O O . GLY A 1 191 ? -2.343 8.018 14.590 1.00 94.25 191 GLY A O 1
ATOM 1529 N N . ARG A 1 192 ? -1.443 9.436 16.078 1.00 95.19 192 ARG A N 1
ATOM 1530 C CA . ARG A 1 192 ? -2.338 10.546 15.727 1.00 95.19 192 ARG A CA 1
ATOM 1531 C C . ARG A 1 192 ? -2.064 11.061 14.317 1.00 95.19 192 ARG A C 1
ATOM 1533 O O . ARG A 1 192 ? -3.012 11.233 13.559 1.00 95.19 192 ARG A O 1
ATOM 1540 N N . GLN A 1 193 ? -0.797 11.307 13.984 1.00 97.56 193 GLN A N 1
ATOM 1541 C CA . GLN A 1 193 ? -0.436 11.740 12.637 1.00 97.56 193 GLN A CA 1
ATOM 1542 C C . GLN A 1 193 ? -0.800 10.650 11.620 1.00 97.56 193 GLN A C 1
ATOM 1544 O O . GLN A 1 193 ? -1.426 10.952 10.609 1.00 97.56 193 GLN A O 1
ATOM 1549 N N . ALA A 1 194 ? -0.533 9.378 11.944 1.00 97.81 194 ALA A N 1
ATOM 1550 C CA . ALA A 1 194 ? -0.875 8.260 11.069 1.00 97.81 194 ALA A CA 1
ATOM 1551 C C . ALA A 1 19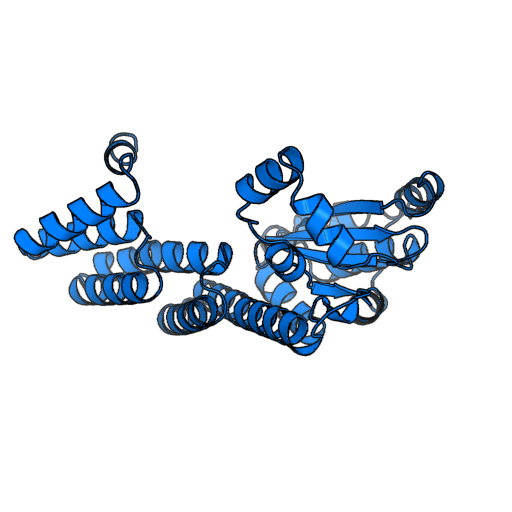4 ? -2.379 8.204 10.757 1.00 97.81 194 ALA A C 1
ATOM 1553 O O . ALA A 1 194 ? -2.765 8.006 9.607 1.00 97.81 194 ALA A O 1
ATOM 1554 N N . LEU A 1 195 ? -3.233 8.437 11.763 1.00 97.88 195 LEU A N 1
ATOM 1555 C CA . LEU A 1 195 ? -4.680 8.541 11.571 1.00 97.88 195 LEU A CA 1
ATOM 1556 C C . LEU A 1 195 ? -5.049 9.669 10.603 1.00 97.88 195 LEU A C 1
ATOM 1558 O O . LEU A 1 195 ? -5.853 9.450 9.703 1.00 97.88 195 LEU A O 1
ATOM 1562 N N . GLU A 1 196 ? -4.461 10.854 10.781 1.00 98.19 196 GLU A N 1
ATOM 1563 C CA . GLU A 1 196 ? -4.710 12.020 9.925 1.00 98.19 196 GLU A CA 1
ATOM 1564 C C . GLU A 1 196 ? -4.326 11.725 8.464 1.00 98.19 196 GLU A C 1
ATOM 1566 O O . GLU A 1 196 ? -5.098 12.020 7.553 1.00 98.19 196 GLU A O 1
ATOM 1571 N N . GLU A 1 197 ? -3.191 11.064 8.229 1.00 98.38 197 GLU A N 1
ATOM 1572 C CA . GLU A 1 197 ? -2.774 10.635 6.890 1.00 98.38 197 GLU A CA 1
ATOM 1573 C C . GLU A 1 197 ? -3.730 9.594 6.283 1.00 98.38 197 GLU A C 1
ATOM 1575 O O . GLU A 1 197 ? -4.155 9.734 5.134 1.00 98.38 197 GLU A O 1
ATOM 1580 N N . PHE A 1 198 ? -4.137 8.567 7.037 1.00 98.44 198 PHE A N 1
ATOM 1581 C CA . PHE A 1 198 ? -5.080 7.565 6.524 1.00 98.44 198 PHE A CA 1
ATOM 1582 C C . PHE A 1 198 ? -6.466 8.154 6.235 1.00 98.44 198 PHE A C 1
ATOM 1584 O O . PHE A 1 198 ? -7.103 7.761 5.256 1.00 98.44 198 PHE A O 1
ATOM 1591 N N . GLU A 1 199 ? -6.923 9.129 7.024 1.00 97.81 199 GLU A N 1
ATOM 1592 C CA . GLU A 1 199 ? -8.149 9.883 6.747 1.00 97.81 199 GLU A CA 1
ATOM 1593 C C . GLU A 1 199 ? -8.061 10.632 5.411 1.00 97.81 199 GLU A C 1
ATOM 1595 O O . GLU A 1 199 ? -8.988 10.544 4.603 1.00 97.81 199 GLU A O 1
ATOM 1600 N N . GLN A 1 200 ? -6.941 11.314 5.137 1.00 98.44 200 GLN A N 1
ATOM 1601 C CA . GLN A 1 200 ? -6.721 11.978 3.846 1.00 98.44 200 GLN A CA 1
ATOM 1602 C C . GLN A 1 200 ? -6.661 10.969 2.694 1.00 98.44 200 GLN A C 1
ATOM 1604 O O . GLN A 1 200 ? -7.288 11.175 1.651 1.00 98.44 200 GLN A O 1
ATOM 1609 N N . ALA A 1 201 ? -5.962 9.847 2.888 1.00 97.94 201 ALA A N 1
ATOM 1610 C CA . ALA A 1 201 ? -5.878 8.785 1.892 1.00 97.94 201 ALA A CA 1
ATOM 1611 C C . ALA A 1 201 ? -7.266 8.249 1.511 1.00 97.94 201 ALA A C 1
ATOM 1613 O O . ALA A 1 201 ? -7.589 8.154 0.326 1.00 97.94 201 ALA A O 1
ATOM 1614 N N . ILE A 1 202 ? -8.111 7.962 2.504 1.00 97.19 202 ILE A N 1
ATOM 1615 C CA . ILE A 1 202 ? -9.465 7.430 2.304 1.00 97.19 202 ILE A CA 1
ATOM 1616 C C . ILE A 1 202 ? -10.411 8.495 1.743 1.00 97.19 202 ILE A C 1
ATOM 1618 O O . ILE A 1 202 ? -11.257 8.167 0.915 1.00 97.19 202 ILE A O 1
ATOM 1622 N N . ALA A 1 203 ? -10.261 9.770 2.112 1.00 97.12 203 ALA A N 1
ATOM 1623 C CA . ALA A 1 203 ? -11.041 10.854 1.515 1.00 97.12 203 ALA A CA 1
ATOM 1624 C C . ALA A 1 203 ? -10.769 10.997 0.004 1.00 97.12 203 ALA A C 1
ATOM 1626 O O . ALA A 1 203 ? -11.692 11.212 -0.785 1.00 97.12 203 ALA A O 1
ATOM 1627 N N . LEU A 1 204 ? -9.509 10.835 -0.412 1.00 96.44 204 LEU A N 1
ATOM 1628 C CA . LEU A 1 204 ? -9.083 10.912 -1.812 1.00 96.44 204 LEU A CA 1
ATOM 1629 C C . LEU A 1 204 ? -9.385 9.621 -2.592 1.00 96.44 204 LEU A C 1
ATOM 1631 O O . LEU A 1 204 ? -9.806 9.667 -3.753 1.00 96.44 204 LEU A O 1
ATOM 1635 N N . ASN A 1 205 ? -9.186 8.460 -1.971 1.00 94.31 205 ASN A N 1
ATOM 1636 C CA . ASN A 1 205 ? -9.491 7.159 -2.548 1.00 94.31 205 ASN A CA 1
ATOM 1637 C C . ASN A 1 205 ? -10.131 6.228 -1.504 1.00 94.31 205 ASN A C 1
ATOM 1639 O O . ASN A 1 205 ? -9.441 5.408 -0.895 1.00 94.31 205 ASN A O 1
ATOM 1643 N N . PRO A 1 206 ? -11.470 6.255 -1.364 1.00 92.25 206 PRO A N 1
ATOM 1644 C CA . PRO A 1 206 ? -12.169 5.415 -0.389 1.00 92.25 206 PRO A CA 1
ATOM 1645 C C . PRO A 1 206 ? -11.981 3.908 -0.605 1.00 92.25 206 PRO A C 1
ATOM 1647 O O . PRO A 1 206 ? -12.285 3.108 0.278 1.00 92.25 206 PRO A O 1
ATOM 1650 N N . ARG A 1 207 ? -11.520 3.505 -1.797 1.00 87.50 207 ARG A N 1
ATOM 1651 C CA . ARG A 1 207 ? -11.314 2.108 -2.193 1.00 87.50 207 ARG A CA 1
ATOM 1652 C C . ARG A 1 207 ? -9.856 1.667 -2.081 1.00 87.50 207 ARG A C 1
ATOM 1654 O O . ARG A 1 207 ? -9.566 0.535 -2.451 1.00 87.50 207 ARG A O 1
ATOM 1661 N N . ASP A 1 208 ? -8.952 2.516 -1.585 1.00 89.81 208 ASP A N 1
ATOM 1662 C CA . ASP A 1 208 ? -7.564 2.115 -1.350 1.00 89.81 208 ASP A CA 1
ATOM 1663 C C . ASP A 1 208 ? -7.532 1.006 -0.292 1.00 89.81 208 ASP A C 1
ATOM 1665 O O . ASP A 1 208 ? -7.780 1.236 0.895 1.00 89.81 208 ASP A O 1
ATOM 1669 N N . PHE A 1 209 ? -7.281 -0.225 -0.733 1.00 88.88 209 PHE A N 1
ATOM 1670 C CA . PHE A 1 209 ? -7.320 -1.386 0.148 1.00 88.88 209 PHE A CA 1
ATOM 1671 C C . PHE A 1 209 ? -6.256 -1.306 1.248 1.00 88.88 209 PHE A C 1
ATOM 1673 O O . PHE A 1 209 ? -6.477 -1.830 2.336 1.00 88.88 209 PHE A O 1
ATOM 1680 N N . GLN A 1 210 ? -5.136 -0.622 0.999 1.00 92.06 210 GLN A N 1
ATOM 1681 C CA . GLN A 1 210 ? -4.053 -0.504 1.968 1.00 92.06 210 GLN A CA 1
ATOM 1682 C C . GLN A 1 210 ? -4.312 0.591 2.977 1.00 92.06 210 GLN A C 1
ATOM 1684 O O . GLN A 1 210 ? -4.127 0.347 4.162 1.00 92.06 210 GLN A O 1
ATOM 1689 N N . ALA A 1 211 ? -4.806 1.752 2.542 1.00 95.06 211 ALA A N 1
ATOM 1690 C CA . ALA A 1 211 ? -5.235 2.789 3.478 1.00 95.06 211 ALA A CA 1
ATOM 1691 C C . ALA A 1 211 ? -6.289 2.239 4.448 1.00 95.06 211 ALA A C 1
ATOM 1693 O O . ALA A 1 211 ? -6.197 2.434 5.656 1.00 95.06 211 ALA A O 1
ATOM 1694 N N . ASN A 1 212 ? -7.254 1.474 3.927 1.00 94.88 212 ASN A N 1
ATOM 1695 C CA . ASN A 1 212 ? -8.281 0.832 4.743 1.00 94.88 212 ASN A CA 1
ATOM 1696 C C . ASN A 1 212 ? -7.722 -0.263 5.667 1.00 94.88 212 ASN A C 1
ATOM 1698 O O . ASN A 1 212 ? -8.169 -0.366 6.809 1.00 94.88 212 ASN A O 1
ATOM 1702 N N . TYR A 1 213 ? -6.758 -1.061 5.196 1.00 94.38 213 TYR A N 1
ATOM 1703 C CA . TYR A 1 213 ? -6.067 -2.055 6.020 1.00 94.38 213 TYR A CA 1
ATOM 1704 C C . TYR A 1 213 ? -5.306 -1.390 7.173 1.00 94.38 213 TYR A C 1
ATOM 1706 O O . TYR A 1 213 ? -5.547 -1.721 8.331 1.00 94.38 213 TYR A O 1
ATOM 1714 N N . PHE A 1 214 ? -4.448 -0.409 6.875 1.00 96.62 214 PHE A N 1
ATOM 1715 C CA . PHE A 1 214 ? -3.647 0.269 7.891 1.00 96.62 214 PHE A CA 1
ATOM 1716 C C . PHE A 1 214 ? -4.493 1.101 8.851 1.00 96.62 214 PHE A C 1
ATOM 1718 O O . PHE A 1 214 ? -4.163 1.170 10.027 1.00 96.62 214 PHE A O 1
ATOM 1725 N N . LEU A 1 215 ? -5.611 1.681 8.405 1.00 97.62 215 LEU A N 1
ATOM 1726 C CA . LEU A 1 215 ? -6.550 2.350 9.305 1.00 97.62 215 LEU A CA 1
ATOM 1727 C C . LEU A 1 215 ? -7.141 1.371 10.340 1.00 97.62 215 LEU A C 1
ATOM 1729 O O . LEU A 1 215 ? -7.278 1.717 11.515 1.00 97.62 215 LEU A O 1
ATOM 1733 N N . GLY A 1 216 ? -7.488 0.151 9.916 1.00 97.12 216 GLY A N 1
ATOM 1734 C CA . GLY A 1 216 ? -7.951 -0.908 10.815 1.00 97.12 216 GLY A CA 1
ATOM 1735 C C . GLY A 1 216 ? -6.856 -1.385 11.772 1.00 97.12 216 GLY A C 1
ATOM 1736 O O . GLY A 1 216 ? -7.090 -1.463 12.976 1.00 97.12 216 GLY A O 1
ATOM 1737 N N . ASP A 1 217 ? -5.654 -1.635 11.255 1.00 96.69 217 ASP A N 1
ATOM 1738 C CA . ASP A 1 217 ? -4.489 -2.040 12.054 1.00 96.69 217 ASP A CA 1
ATOM 1739 C C . ASP A 1 217 ? -4.094 -0.968 13.085 1.00 96.69 217 ASP A C 1
ATOM 1741 O O . ASP A 1 217 ? -3.844 -1.271 14.253 1.00 96.69 217 ASP A O 1
ATOM 1745 N N . LEU A 1 218 ? -4.148 0.310 12.697 1.00 97.62 218 LEU A N 1
ATOM 1746 C CA . LEU A 1 218 ? -3.953 1.446 13.594 1.00 97.62 218 LEU A CA 1
ATOM 1747 C C . LEU A 1 218 ? -4.971 1.420 14.739 1.00 97.62 218 LEU A C 1
ATOM 1749 O O . LEU A 1 218 ? -4.598 1.592 15.897 1.00 97.62 218 LEU A O 1
ATOM 1753 N N . ALA A 1 219 ? -6.250 1.184 14.432 1.00 97.44 219 ALA A N 1
ATOM 1754 C CA . ALA A 1 219 ? -7.291 1.089 15.447 1.00 97.44 219 ALA A CA 1
ATOM 1755 C C . ALA A 1 219 ? -6.993 -0.029 16.450 1.00 97.44 219 ALA A C 1
ATOM 1757 O O . ALA A 1 219 ? -7.036 0.217 17.652 1.00 97.44 219 ALA A O 1
ATOM 1758 N N . VAL A 1 220 ? -6.649 -1.229 15.976 1.00 96.25 220 VAL A N 1
ATOM 1759 C CA . VAL A 1 220 ? -6.304 -2.372 16.837 1.00 96.25 220 VAL A CA 1
ATOM 1760 C C . VAL A 1 220 ? -5.109 -2.025 17.728 1.00 96.25 220 VAL A C 1
ATOM 1762 O O . VAL A 1 220 ? -5.211 -2.055 18.954 1.00 96.25 220 VAL A O 1
ATOM 1765 N N . THR A 1 221 ? -3.990 -1.632 17.125 1.00 95.12 221 THR A N 1
ATOM 1766 C CA . THR A 1 221 ? -2.712 -1.432 17.824 1.00 95.12 221 THR A CA 1
ATOM 1767 C C . THR A 1 221 ? -2.754 -0.268 18.818 1.00 95.12 221 THR A C 1
ATOM 1769 O O . THR A 1 221 ? -2.360 -0.417 19.982 1.00 95.12 221 THR A O 1
ATOM 1772 N N . TRP A 1 222 ? -3.270 0.891 18.403 1.00 95.19 222 TRP A N 1
ATOM 1773 C CA . TRP A 1 222 ? -3.348 2.084 19.250 1.00 95.19 222 TRP A CA 1
ATOM 1774 C C . TRP A 1 222 ? -4.523 2.038 20.220 1.00 95.19 222 TRP A C 1
ATOM 1776 O O . TRP A 1 222 ? -4.401 2.515 21.349 1.00 95.19 222 TRP A O 1
ATOM 1786 N N . GLY A 1 223 ? -5.633 1.412 19.831 1.00 95.38 223 GLY A N 1
ATOM 1787 C CA . GLY A 1 223 ? -6.751 1.140 20.727 1.00 95.38 223 GLY A C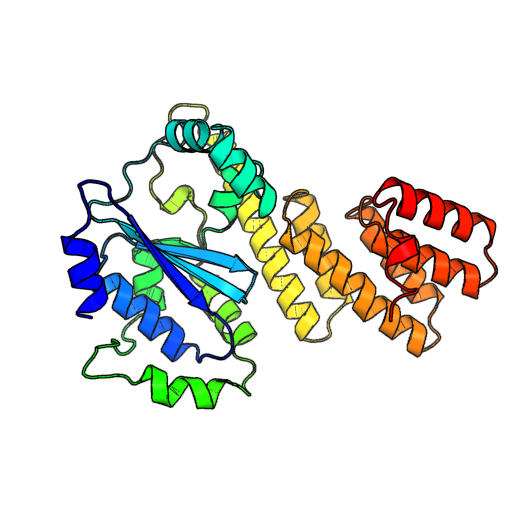A 1
ATOM 1788 C C . GLY A 1 223 ? -6.323 0.258 21.898 1.00 95.38 223 GLY A C 1
ATOM 1789 O O . GLY A 1 223 ? -6.538 0.624 23.054 1.00 95.38 223 GLY A O 1
ATOM 1790 N N . GLU A 1 224 ? -5.618 -0.845 21.633 1.00 93.12 224 GLU A N 1
ATOM 1791 C CA . GLU A 1 224 ? -5.033 -1.694 22.679 1.00 93.12 224 GLU A CA 1
ATOM 1792 C C . GLU A 1 224 ? -4.006 -0.947 23.538 1.00 93.12 224 GLU A C 1
ATOM 1794 O O . GLU A 1 224 ? -3.949 -1.144 24.756 1.00 93.12 224 GLU A O 1
ATOM 1799 N N . HIS A 1 225 ? -3.193 -0.072 22.938 1.00 93.31 225 HIS A N 1
ATOM 1800 C CA . HIS A 1 225 ? -2.283 0.786 23.694 1.00 93.31 225 HIS A CA 1
ATOM 1801 C C . HIS A 1 225 ? -3.045 1.693 24.675 1.00 93.31 225 HIS A C 1
ATOM 1803 O O . HIS A 1 225 ? -2.720 1.698 25.862 1.00 93.31 225 HIS A O 1
ATOM 1809 N N . HIS A 1 226 ? -4.093 2.391 24.226 1.00 94.06 226 HIS A N 1
ATOM 1810 C CA . HIS A 1 226 ? -4.936 3.217 25.094 1.00 94.06 226 HIS A CA 1
ATOM 1811 C C . HIS A 1 226 ? -5.586 2.406 26.220 1.00 94.06 226 HIS A C 1
ATOM 1813 O O . HIS A 1 226 ? -5.555 2.829 27.377 1.00 94.06 226 HIS A O 1
ATOM 1819 N N . LEU A 1 227 ? -6.126 1.225 25.907 1.00 93.69 227 LEU A N 1
ATOM 1820 C CA . LEU A 1 227 ? -6.769 0.355 26.893 1.00 93.69 227 LEU A CA 1
ATOM 1821 C C . LEU A 1 227 ? -5.785 -0.137 27.965 1.00 93.69 227 LEU A C 1
ATOM 1823 O O . LEU A 1 227 ? -6.119 -0.098 29.147 1.00 93.69 227 LEU A O 1
ATOM 1827 N N . ARG A 1 228 ? -4.554 -0.520 27.592 1.00 93.69 228 ARG A N 1
ATOM 1828 C CA . ARG A 1 228 ? -3.506 -0.920 28.557 1.00 93.69 228 ARG A CA 1
ATOM 1829 C C . ARG A 1 228 ? -3.108 0.199 29.517 1.00 93.69 228 ARG A C 1
ATOM 1831 O O . ARG A 1 228 ? -2.712 -0.084 30.640 1.00 93.69 228 ARG A O 1
ATOM 1838 N N . GLN A 1 229 ? -3.239 1.450 29.087 1.00 94.44 229 GLN A N 1
ATOM 1839 C CA . GLN A 1 229 ? -2.992 2.631 29.918 1.00 94.44 229 GLN A CA 1
ATOM 1840 C C . GLN A 1 229 ? -4.236 3.078 30.711 1.00 94.44 229 GLN A C 1
ATOM 1842 O O . GLN A 1 229 ? -4.227 4.142 31.322 1.00 94.44 229 GLN A O 1
ATOM 1847 N N . GLY A 1 230 ? -5.339 2.319 30.669 1.00 94.12 230 GLY A N 1
ATOM 1848 C CA . GLY A 1 230 ? -6.608 2.685 31.309 1.00 94.12 230 GLY A CA 1
ATOM 1849 C C . GLY A 1 230 ? -7.355 3.836 30.620 1.00 94.12 230 GLY A C 1
ATOM 1850 O O . GLY A 1 230 ? -8.398 4.276 31.104 1.00 94.12 230 GLY A O 1
ATOM 1851 N N . MET A 1 231 ? -6.874 4.314 29.470 1.00 96.31 231 MET A N 1
ATOM 1852 C CA . MET A 1 231 ? -7.459 5.421 28.709 1.00 96.31 231 MET A CA 1
ATOM 1853 C C . MET A 1 231 ? -8.619 4.947 27.820 1.00 96.31 231 MET A C 1
ATOM 1855 O O . MET A 1 231 ? -8.594 5.115 26.601 1.00 96.31 231 MET A O 1
ATOM 1859 N N . ILE A 1 232 ? -9.659 4.358 28.418 1.00 96.75 232 ILE A N 1
ATOM 1860 C CA . ILE A 1 232 ? -10.780 3.767 27.663 1.00 96.75 232 ILE A CA 1
ATOM 1861 C C . ILE A 1 232 ? -11.499 4.813 26.794 1.00 96.75 232 ILE A C 1
ATOM 1863 O O . ILE A 1 232 ? -11.848 4.525 25.651 1.00 96.75 232 ILE A O 1
ATOM 1867 N N . GLY A 1 233 ? -11.655 6.047 27.289 1.00 97.44 233 GLY A N 1
ATOM 1868 C CA . GLY A 1 233 ? -12.225 7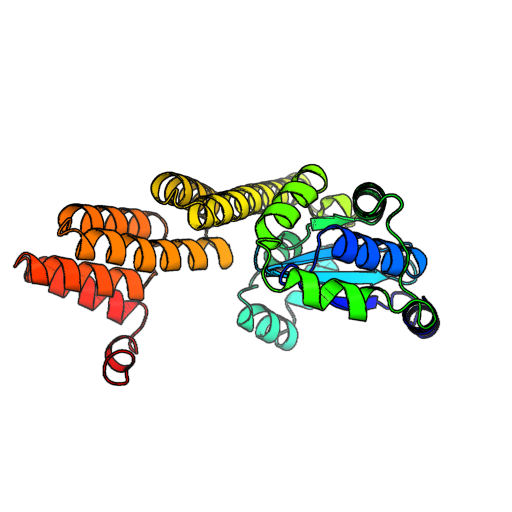.151 26.506 1.00 97.44 233 GLY A CA 1
ATOM 1869 C C . GLY A 1 233 ? -11.417 7.468 25.242 1.00 97.44 233 GLY A C 1
ATOM 1870 O O . GLY A 1 233 ? -11.995 7.601 24.170 1.00 97.44 233 GLY A O 1
ATOM 1871 N N . GLY A 1 234 ? -10.082 7.472 25.341 1.00 96.81 234 GLY A N 1
ATOM 1872 C CA . GLY A 1 234 ? -9.200 7.685 24.189 1.00 96.81 234 GLY A CA 1
ATOM 1873 C C . GLY A 1 234 ? -9.318 6.578 23.138 1.00 96.81 234 GLY A C 1
ATOM 1874 O O . GLY A 1 234 ? -9.348 6.869 21.945 1.00 96.81 234 GLY A O 1
ATOM 1875 N N . ALA A 1 235 ? -9.471 5.319 23.568 1.00 97.62 235 ALA A N 1
ATOM 1876 C CA . ALA A 1 235 ? -9.739 4.209 22.652 1.00 97.62 235 ALA A CA 1
ATOM 1877 C C . ALA A 1 235 ? -11.092 4.373 21.936 1.00 97.62 235 ALA A C 1
ATOM 1879 O O . ALA A 1 235 ? -11.168 4.211 20.721 1.00 97.62 235 ALA A O 1
ATOM 1880 N N . ILE A 1 236 ? -12.152 4.747 22.665 1.00 98.44 236 ILE A N 1
ATOM 1881 C CA . ILE A 1 236 ? -13.481 5.007 22.087 1.00 98.44 236 ILE A CA 1
ATOM 1882 C C . ILE A 1 236 ? -13.413 6.127 21.043 1.00 98.44 236 ILE A C 1
ATOM 1884 O O . ILE A 1 236 ? -13.956 5.967 19.949 1.00 98.44 236 ILE A O 1
ATOM 1888 N N . ASP A 1 237 ? -12.739 7.236 21.347 1.00 97.94 237 ASP A N 1
ATOM 1889 C CA . ASP A 1 237 ? -12.606 8.364 20.422 1.00 97.94 237 ASP A CA 1
ATOM 1890 C C . ASP A 1 237 ? -11.831 7.974 19.157 1.00 97.94 237 ASP A C 1
ATOM 1892 O O . ASP A 1 237 ? -12.273 8.284 18.046 1.00 97.94 237 ASP A O 1
ATOM 1896 N N . LEU A 1 238 ? -10.735 7.219 19.307 1.00 98.00 238 LEU A N 1
ATOM 1897 C CA . LEU A 1 238 ? -9.982 6.657 18.186 1.00 98.00 238 LEU A CA 1
ATOM 1898 C C . LEU A 1 238 ? -10.871 5.772 17.304 1.00 98.00 238 LEU A C 1
ATOM 1900 O O . LEU A 1 238 ? -10.950 5.993 16.096 1.00 98.00 238 LEU A O 1
ATOM 1904 N N . TYR A 1 239 ? -11.573 4.799 17.891 1.00 98.56 239 TYR A N 1
ATOM 1905 C CA . TYR A 1 239 ? -12.439 3.889 17.139 1.00 98.56 239 TYR A CA 1
ATOM 1906 C C . TYR A 1 239 ? -13.553 4.633 16.405 1.00 98.56 239 TYR A C 1
ATOM 1908 O O . TYR A 1 239 ? -13.838 4.332 15.247 1.00 98.56 239 TYR A O 1
ATOM 1916 N N . ARG A 1 240 ? -14.173 5.631 17.044 1.00 98.38 240 ARG A N 1
ATOM 1917 C CA . ARG A 1 240 ? -15.209 6.450 16.401 1.00 98.38 240 ARG A CA 1
ATOM 1918 C C . ARG A 1 240 ? -14.653 7.222 15.214 1.00 98.38 240 ARG A C 1
ATOM 1920 O O . ARG A 1 240 ? -15.317 7.271 14.184 1.00 98.38 240 ARG A O 1
ATOM 1927 N N . ARG A 1 241 ? -13.457 7.792 15.340 1.00 97.88 241 ARG A N 1
ATOM 1928 C CA . ARG A 1 241 ? -12.801 8.545 14.267 1.00 97.88 241 ARG A CA 1
ATOM 1929 C C . ARG A 1 241 ? -12.393 7.636 13.099 1.00 97.88 241 ARG A C 1
ATOM 1931 O O . ARG A 1 241 ? -12.715 7.926 11.952 1.00 97.88 241 ARG A O 1
ATOM 1938 N N . VAL A 1 242 ? -11.845 6.458 13.391 1.00 98.12 242 VAL A N 1
ATOM 1939 C CA . VAL A 1 242 ? -11.589 5.408 12.389 1.00 98.12 242 VAL A CA 1
ATOM 1940 C C . VAL A 1 242 ? -12.874 5.007 11.652 1.00 98.12 242 VAL A C 1
ATOM 1942 O O . VAL A 1 242 ? -12.892 4.927 10.426 1.00 98.12 242 VAL A O 1
ATOM 1945 N N . LEU A 1 243 ? -13.977 4.807 12.374 1.00 97.94 243 LEU A N 1
ATOM 1946 C CA . LEU A 1 243 ? -15.264 4.438 11.778 1.00 97.94 243 LEU A CA 1
ATOM 1947 C C . LEU A 1 243 ? -15.951 5.591 11.031 1.00 97.94 243 LEU A C 1
ATOM 1949 O O . LEU A 1 243 ? -16.802 5.330 10.183 1.00 97.94 243 LEU A O 1
ATOM 1953 N N . GLN A 1 244 ? -15.597 6.849 11.307 1.00 97.50 244 GLN A N 1
ATOM 1954 C CA . GLN A 1 244 ? -16.006 7.985 10.474 1.00 97.50 244 GLN A CA 1
ATOM 1955 C C . GLN A 1 244 ? -15.310 7.941 9.111 1.00 97.50 244 GLN A C 1
ATOM 1957 O O . GLN A 1 244 ? -15.965 8.180 8.098 1.00 97.50 244 GLN A O 1
ATOM 1962 N N . ALA A 1 245 ? -14.021 7.591 9.080 1.00 96.25 245 ALA A N 1
ATOM 1963 C CA . ALA A 1 245 ? -13.265 7.437 7.840 1.00 96.25 245 ALA A CA 1
ATOM 1964 C C . ALA A 1 245 ? -13.711 6.200 7.043 1.00 96.25 245 ALA A C 1
ATOM 1966 O O . ALA A 1 245 ? -14.004 6.299 5.852 1.00 96.25 245 ALA A O 1
ATOM 1967 N N . ASN A 1 246 ? -13.834 5.042 7.700 1.00 96.88 246 ASN A N 1
ATOM 1968 C CA . ASN A 1 246 ? -14.388 3.834 7.094 1.00 96.88 246 ASN A CA 1
ATOM 1969 C C . ASN A 1 246 ? -15.419 3.148 8.011 1.00 96.88 246 ASN A C 1
ATOM 1971 O O . ASN A 1 246 ? -15.058 2.344 8.877 1.00 96.88 246 ASN A O 1
ATOM 1975 N N . PRO A 1 247 ? -16.725 3.347 7.748 1.00 96.62 247 PRO A N 1
ATOM 1976 C CA . PRO A 1 247 ? -17.791 2.741 8.542 1.00 96.62 247 PRO A CA 1
ATOM 1977 C C . PRO A 1 247 ? -17.896 1.218 8.434 1.00 96.62 247 PRO A C 1
ATOM 1979 O O . PRO A 1 247 ? -18.660 0.626 9.189 1.00 96.62 247 PRO A O 1
ATOM 1982 N N . ARG A 1 248 ? -17.206 0.573 7.482 1.00 95.00 248 ARG A N 1
ATOM 1983 C CA . ARG A 1 248 ? -17.359 -0.860 7.169 1.00 95.00 248 ARG A CA 1
ATOM 1984 C C . ARG A 1 248 ? -16.365 -1.762 7.901 1.00 95.00 248 ARG A C 1
ATOM 1986 O O . ARG A 1 248 ? -16.377 -2.973 7.684 1.00 95.00 248 ARG A O 1
ATOM 1993 N N . LEU A 1 249 ? -15.507 -1.200 8.752 1.00 95.56 249 LEU A N 1
ATOM 1994 C CA . LEU A 1 249 ? -14.518 -1.957 9.517 1.00 95.56 249 LEU A CA 1
ATOM 1995 C C . LEU A 1 249 ? -15.196 -2.716 10.667 1.00 95.56 249 LEU A C 1
ATOM 1997 O O . LEU A 1 249 ? -15.318 -2.220 11.786 1.00 95.56 249 LEU A O 1
ATOM 2001 N N . ALA A 1 250 ? -15.652 -3.935 10.374 1.00 95.50 250 ALA A N 1
ATOM 2002 C CA . ALA A 1 250 ? -16.373 -4.786 11.322 1.00 95.50 250 ALA A CA 1
ATOM 2003 C C . ALA A 1 250 ? -15.594 -5.025 12.627 1.00 95.50 250 ALA A C 1
ATOM 2005 O O . ALA A 1 250 ? -16.171 -4.973 13.711 1.00 95.50 250 ALA A O 1
ATOM 2006 N N . GLU A 1 251 ? -14.282 -5.252 12.522 1.00 95.12 251 GLU A N 1
ATOM 2007 C CA . GLU A 1 251 ? -13.396 -5.444 13.674 1.00 95.12 251 GLU A CA 1
ATOM 2008 C C . GLU A 1 251 ? -13.362 -4.217 14.587 1.00 95.12 251 GLU A C 1
ATOM 2010 O O . GLU A 1 251 ? -13.477 -4.354 15.802 1.00 95.12 251 GLU A O 1
ATOM 2015 N N . VAL A 1 252 ? -13.329 -3.011 14.019 1.00 97.19 252 VAL A N 1
ATOM 2016 C CA . VAL A 1 252 ? -13.313 -1.772 14.806 1.00 97.19 252 VAL A CA 1
ATOM 2017 C C . VAL A 1 252 ? -14.657 -1.531 15.499 1.00 97.19 252 VAL A C 1
ATOM 2019 O O . VAL A 1 252 ? -14.676 -1.120 16.656 1.00 97.19 252 VAL A O 1
ATOM 2022 N N . HIS A 1 253 ? -15.787 -1.860 14.859 1.00 97.88 253 HIS A N 1
ATOM 2023 C CA . HIS A 1 253 ? -17.097 -1.858 15.535 1.00 97.88 253 HIS A CA 1
ATOM 2024 C C . HIS A 1 253 ? -17.131 -2.822 16.723 1.00 97.88 253 HIS A C 1
ATOM 2026 O O . HIS A 1 253 ? -17.669 -2.487 17.777 1.00 97.88 253 HIS A O 1
ATOM 2032 N N . TYR A 1 254 ? -16.541 -4.009 16.576 1.00 96.31 254 TYR A N 1
ATOM 2033 C CA . TYR A 1 254 ? -16.449 -4.979 17.663 1.00 96.31 254 TYR A CA 1
ATOM 2034 C C . TYR A 1 254 ? -15.588 -4.448 18.821 1.00 96.31 254 TYR A C 1
ATOM 2036 O O . TYR A 1 254 ? -16.020 -4.499 19.970 1.00 96.31 254 TYR A O 1
ATOM 2044 N N . LEU A 1 255 ? -14.415 -3.874 18.535 1.00 96.25 255 LEU A N 1
ATOM 2045 C CA . LEU A 1 255 ? -13.545 -3.268 19.553 1.00 96.25 255 LEU A CA 1
ATOM 2046 C C . LEU A 1 255 ? -14.217 -2.087 20.269 1.00 96.25 255 LEU A C 1
ATOM 2048 O O . LEU A 1 255 ? -14.124 -1.964 21.492 1.00 96.25 255 LEU A O 1
ATOM 2052 N N . LEU A 1 256 ? -14.949 -1.252 19.527 1.00 97.88 256 LEU A N 1
ATOM 2053 C CA . LEU A 1 256 ? -15.743 -0.163 20.089 1.00 97.88 256 LEU A CA 1
ATOM 2054 C C . LEU A 1 256 ? -16.827 -0.686 21.039 1.00 97.88 256 LEU A C 1
ATOM 2056 O O . LEU A 1 256 ? -17.028 -0.120 22.113 1.00 97.88 256 LEU A O 1
ATOM 2060 N N . ALA A 1 257 ? -17.490 -1.789 20.684 1.00 97.31 257 ALA A N 1
ATOM 2061 C CA . ALA A 1 257 ? -18.473 -2.426 21.551 1.00 97.31 257 ALA A CA 1
ATOM 2062 C C . ALA A 1 257 ? -17.849 -2.915 22.869 1.00 97.31 257 ALA A C 1
ATOM 2064 O O . ALA A 1 257 ? -18.381 -2.613 23.936 1.00 97.31 257 ALA A O 1
ATOM 2065 N N . GLN A 1 258 ? -16.689 -3.582 22.812 1.00 95.31 258 GLN A N 1
ATOM 2066 C CA . GLN A 1 258 ? -15.958 -4.031 24.007 1.00 95.31 258 GLN A CA 1
ATOM 2067 C C . GLN A 1 258 ? -15.549 -2.855 24.910 1.00 95.31 258 GLN A C 1
ATOM 2069 O O . GLN A 1 258 ? -15.666 -2.924 26.138 1.00 95.31 258 GLN A O 1
ATOM 2074 N N . ALA A 1 259 ? -15.107 -1.744 24.313 1.00 96.38 259 ALA A N 1
ATOM 2075 C CA . ALA A 1 259 ? -14.772 -0.538 25.062 1.00 96.38 259 ALA A CA 1
ATOM 2076 C C . ALA A 1 259 ? -16.010 0.062 25.757 1.00 96.38 259 ALA A C 1
ATOM 2078 O O . ALA A 1 259 ? -15.931 0.434 26.928 1.00 96.38 259 ALA A O 1
ATOM 2079 N N . TYR A 1 260 ? -17.169 0.087 25.084 1.00 98.00 260 TYR A N 1
ATOM 2080 C CA . TYR A 1 260 ? -18.432 0.528 25.687 1.00 98.00 260 TYR A CA 1
ATOM 2081 C C . TYR A 1 260 ? -18.915 -0.380 26.824 1.00 98.00 260 TYR A C 1
ATOM 2083 O O . TYR A 1 260 ? -19.379 0.134 27.843 1.00 98.00 260 TYR A O 1
ATOM 2091 N N . GLU A 1 261 ? -18.777 -1.703 26.699 1.00 95.44 261 GLU A N 1
ATOM 2092 C CA . GLU A 1 261 ? -19.101 -2.637 27.789 1.00 95.44 261 GLU A CA 1
ATOM 2093 C C . GLU A 1 261 ? -18.254 -2.373 29.031 1.00 95.44 261 GLU A C 1
ATOM 2095 O O . GLU A 1 261 ? -18.783 -2.353 30.142 1.00 95.44 261 GLU A O 1
ATOM 2100 N N . THR A 1 262 ? -16.962 -2.096 28.836 1.00 94.31 262 THR A N 1
ATOM 2101 C CA . THR A 1 262 ? -16.019 -1.819 29.930 1.00 94.31 262 THR A CA 1
ATOM 2102 C C . THR A 1 262 ? -16.439 -0.597 30.757 1.00 94.31 262 THR A C 1
ATOM 2104 O O . THR A 1 262 ? -16.234 -0.578 31.967 1.00 94.31 262 THR A O 1
ATOM 2107 N N . ILE A 1 263 ? -17.080 0.402 30.137 1.00 96.56 263 ILE A N 1
ATOM 2108 C CA . ILE A 1 263 ? -17.602 1.597 30.829 1.00 96.56 263 ILE A CA 1
ATOM 2109 C C . ILE A 1 263 ? -19.105 1.516 31.153 1.00 96.56 263 ILE A C 1
ATOM 2111 O O . ILE A 1 263 ? -19.712 2.519 31.522 1.00 96.56 263 ILE A O 1
ATOM 2115 N N . GLY A 1 264 ? -19.726 0.341 31.004 1.00 95.94 264 GLY A N 1
ATOM 2116 C CA . GLY A 1 264 ? -21.129 0.099 31.358 1.00 95.94 264 GLY A CA 1
ATOM 2117 C C . GLY A 1 264 ? -22.171 0.668 30.387 1.00 95.94 264 GLY A C 1
ATOM 2118 O O . GLY A 1 264 ? -23.360 0.641 30.699 1.00 95.94 264 GLY A O 1
ATOM 2119 N N . GLN A 1 265 ? -21.765 1.142 29.206 1.00 97.75 265 GLN A N 1
ATOM 2120 C CA . GLN A 1 265 ? -22.650 1.713 28.180 1.00 97.75 265 GLN A CA 1
ATOM 2121 C C . GLN A 1 265 ? -23.287 0.607 27.319 1.00 97.75 265 GLN A C 1
ATOM 2123 O O . GLN A 1 265 ? -22.945 0.418 26.148 1.00 97.75 265 GLN A O 1
ATOM 2128 N N . LYS A 1 266 ? -24.200 -0.167 27.917 1.00 94.19 266 LYS A N 1
ATOM 2129 C CA . LYS A 1 266 ? -24.754 -1.402 27.330 1.00 94.19 266 LYS A CA 1
ATOM 2130 C C . LYS A 1 266 ? -25.476 -1.179 26.000 1.00 94.19 266 LYS A C 1
ATOM 2132 O O . LYS A 1 266 ? -25.319 -1.980 25.081 1.00 94.19 266 LYS A O 1
ATOM 2137 N N . GLU A 1 267 ? -26.245 -0.104 25.874 1.00 97.06 267 GLU A N 1
ATOM 2138 C CA . GLU A 1 267 ? -27.022 0.200 24.670 1.00 97.06 267 GLU A CA 1
ATOM 2139 C C . GLU A 1 267 ? -26.100 0.510 23.481 1.00 97.06 267 GLU A C 1
ATOM 2141 O O . GLU A 1 267 ? -26.297 -0.014 22.380 1.00 97.06 267 GLU A O 1
ATOM 2146 N N . LEU A 1 268 ? -25.049 1.304 23.721 1.00 97.62 268 LEU A N 1
ATOM 2147 C CA . LEU A 1 268 ? -24.043 1.639 22.711 1.00 97.62 268 LEU A CA 1
ATOM 2148 C C . LEU A 1 268 ? -23.234 0.406 22.300 1.00 97.62 268 LEU A C 1
ATOM 2150 O O . LEU A 1 268 ? -23.011 0.190 21.107 1.00 97.62 268 LEU A O 1
ATOM 2154 N N . ALA A 1 269 ? -22.866 -0.447 23.259 1.00 97.44 269 ALA A N 1
ATOM 2155 C CA . ALA A 1 269 ? -22.202 -1.713 22.971 1.00 97.44 269 ALA A CA 1
ATOM 2156 C C . ALA A 1 269 ? -23.059 -2.621 22.073 1.00 97.44 269 ALA A C 1
ATOM 2158 O O . ALA A 1 269 ? -22.585 -3.110 21.048 1.00 97.44 269 ALA A O 1
ATOM 2159 N N . GLN A 1 270 ? -24.345 -2.801 22.396 1.00 96.25 270 GLN A N 1
ATOM 2160 C CA . GLN A 1 270 ? -25.258 -3.605 21.574 1.00 96.25 270 GLN A CA 1
ATOM 2161 C C . GLN A 1 270 ? -25.432 -3.041 20.160 1.00 96.25 270 GLN A C 1
ATOM 2163 O O . GLN A 1 270 ? -25.564 -3.803 19.199 1.00 96.25 270 GLN A O 1
ATOM 2168 N N . GLN A 1 271 ? -25.458 -1.716 20.004 1.00 96.94 271 GLN A N 1
ATOM 2169 C CA . GLN A 1 271 ? -25.486 -1.093 18.683 1.00 96.94 271 GLN A CA 1
ATOM 2170 C C . GLN A 1 271 ? -24.205 -1.390 17.896 1.00 96.94 271 GLN A C 1
ATOM 2172 O O . GLN A 1 271 ? -24.292 -1.855 16.761 1.00 96.94 271 GLN A O 1
ATOM 2177 N N . ALA A 1 272 ? -23.036 -1.192 18.503 1.00 97.12 272 ALA A N 1
ATOM 2178 C CA . ALA A 1 272 ? -21.752 -1.446 17.860 1.00 97.12 272 ALA A CA 1
ATOM 2179 C C . ALA A 1 272 ? -21.571 -2.935 17.490 1.00 97.12 272 ALA A C 1
ATOM 2181 O O . ALA A 1 272 ? -21.169 -3.247 16.371 1.00 97.12 272 ALA A O 1
ATOM 2182 N N . TYR A 1 273 ? -21.993 -3.877 18.343 1.00 96.31 273 TYR A N 1
ATOM 2183 C CA . TYR A 1 273 ? -21.995 -5.305 17.995 1.00 96.31 273 TYR A CA 1
ATOM 2184 C C . TYR A 1 273 ? -22.912 -5.642 16.814 1.00 96.31 273 TYR A C 1
ATOM 2186 O O . TYR A 1 273 ? -22.566 -6.496 15.993 1.00 96.31 273 TYR A O 1
ATOM 2194 N N . ARG A 1 274 ? -24.080 -4.994 16.707 1.00 96.19 274 ARG A N 1
ATOM 2195 C CA . ARG A 1 274 ? -24.973 -5.178 15.552 1.00 96.19 274 ARG A CA 1
ATOM 2196 C C . ARG A 1 274 ? -24.320 -4.693 14.263 1.00 96.19 274 ARG A C 1
ATOM 2198 O O . ARG A 1 274 ? -24.406 -5.392 13.258 1.00 96.19 274 ARG A O 1
ATOM 2205 N N . GLU A 1 275 ? -23.636 -3.553 14.298 1.00 97.19 275 GLU A N 1
ATOM 2206 C CA . GLU A 1 275 ? -22.890 -3.039 13.145 1.00 97.19 275 GLU A CA 1
ATOM 2207 C C . GLU A 1 275 ? -21.719 -3.951 12.759 1.00 97.19 275 GLU A C 1
ATOM 2209 O O . GLU A 1 275 ? -21.562 -4.281 11.583 1.00 97.19 275 GLU A O 1
ATOM 2214 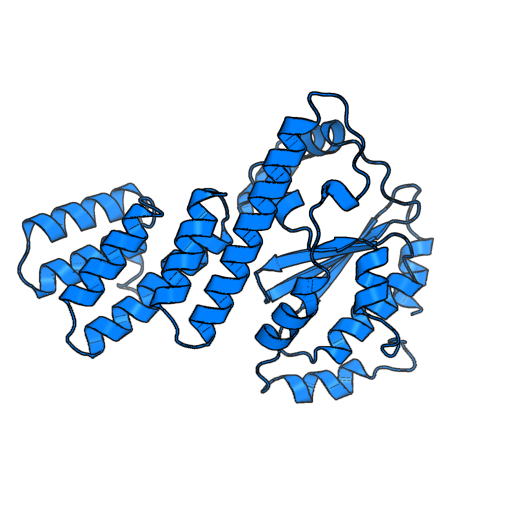N N . ALA A 1 276 ? -20.962 -4.455 13.737 1.00 96.31 276 ALA A N 1
ATOM 2215 C CA . ALA A 1 276 ? -19.898 -5.430 13.500 1.00 96.31 276 ALA A CA 1
ATOM 2216 C C . ALA A 1 276 ? -20.423 -6.674 12.756 1.00 96.31 276 ALA A C 1
ATOM 2218 O O . ALA A 1 276 ? -19.877 -7.065 11.725 1.00 96.31 276 ALA A O 1
ATOM 2219 N N . LEU A 1 277 ? -21.534 -7.251 13.232 1.00 94.88 277 LEU A N 1
ATOM 2220 C CA . LEU A 1 277 ? -22.182 -8.410 12.606 1.00 94.88 277 LEU A CA 1
ATOM 2221 C C . LEU A 1 277 ? -22.797 -8.093 11.239 1.00 94.88 277 LEU A C 1
ATOM 2223 O O . LEU A 1 277 ? -22.839 -8.969 10.378 1.00 94.88 277 LEU A O 1
ATOM 2227 N N . ARG A 1 278 ? -23.266 -6.858 11.023 1.00 95.50 278 ARG A N 1
ATOM 2228 C CA . ARG A 1 278 ? -23.801 -6.407 9.731 1.00 95.50 278 ARG A CA 1
ATOM 2229 C C . ARG A 1 278 ? -22.731 -6.440 8.642 1.00 95.50 278 ARG A C 1
ATOM 2231 O O . ARG A 1 278 ? -23.029 -6.841 7.520 1.00 95.50 278 ARG A O 1
ATOM 2238 N N . PHE A 1 279 ? -21.509 -6.019 8.965 1.00 93.00 279 PHE A N 1
ATOM 2239 C CA . PHE A 1 279 ? -20.398 -5.983 8.010 1.00 93.00 279 PHE A CA 1
ATOM 2240 C C . PHE A 1 279 ? -19.621 -7.298 7.926 1.00 93.00 279 PHE A C 1
ATOM 2242 O O . PHE A 1 279 ? -19.139 -7.643 6.850 1.00 93.00 279 PHE A O 1
ATOM 2249 N N . ASN A 1 280 ? -19.526 -8.050 9.024 1.00 93.06 280 ASN A N 1
ATOM 2250 C CA . ASN A 1 280 ? -18.950 -9.390 9.034 1.00 93.06 280 ASN A CA 1
ATOM 2251 C C . ASN A 1 280 ? -19.732 -10.317 9.986 1.00 93.06 280 ASN A C 1
ATOM 2253 O O . ASN A 1 280 ? -19.436 -10.371 11.184 1.00 93.06 280 ASN A O 1
ATOM 2257 N N . PRO A 1 281 ? -20.683 -11.113 9.464 1.00 90.75 281 PRO A N 1
ATOM 2258 C CA . PRO A 1 281 ? -21.447 -12.059 10.277 1.00 90.75 281 PRO A CA 1
ATOM 2259 C C . PRO A 1 281 ? -20.591 -13.110 11.007 1.00 90.75 281 PRO A C 1
ATOM 2261 O O . PRO A 1 281 ? -21.024 -13.648 12.024 1.00 90.75 281 PRO A O 1
ATOM 2264 N N . ALA A 1 282 ? -19.372 -13.393 10.528 1.00 88.31 282 ALA A N 1
ATOM 2265 C CA . ALA A 1 282 ? -18.473 -14.393 11.108 1.00 88.31 282 ALA A CA 1
ATOM 2266 C C . ALA A 1 282 ? -17.604 -13.861 12.266 1.00 88.31 282 ALA A C 1
ATOM 2268 O O . ALA A 1 282 ? -16.878 -14.638 12.887 1.00 88.31 282 ALA A O 1
ATOM 2269 N N . ILE A 1 283 ? -17.688 -12.568 12.608 1.00 82.62 283 ILE A N 1
ATOM 2270 C CA . ILE A 1 283 ? -16.797 -11.922 13.589 1.00 82.62 283 ILE A CA 1
ATOM 2271 C C . ILE A 1 283 ? -16.848 -12.548 14.997 1.00 82.62 283 ILE A C 1
ATOM 2273 O O . ILE A 1 283 ? -15.872 -12.497 15.740 1.00 82.62 283 ILE A O 1
ATOM 2277 N N . LYS A 1 28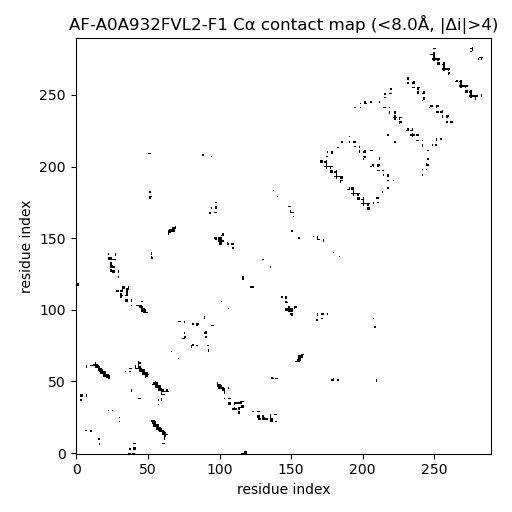4 ? -17.954 -13.219 15.353 1.00 65.50 284 LYS A N 1
ATOM 2278 C CA . LYS A 1 284 ? -18.102 -13.957 16.622 1.00 65.50 284 LYS A CA 1
ATOM 2279 C C . LYS A 1 284 ? -17.242 -15.225 16.720 1.00 65.50 284 LYS A C 1
ATOM 2281 O O . LYS A 1 284 ? -16.948 -15.645 17.831 1.00 65.50 284 LYS A O 1
ATOM 2286 N N . ALA A 1 285 ? -16.859 -15.844 15.602 1.00 57.69 285 ALA A N 1
ATOM 2287 C CA . ALA A 1 285 ? -16.180 -17.144 15.599 1.00 57.69 285 ALA A CA 1
ATOM 2288 C C . ALA A 1 285 ? -14.647 -17.054 15.755 1.00 57.69 285 ALA A C 1
ATOM 2290 O O . ALA A 1 285 ? -14.003 -18.063 16.019 1.00 57.69 285 ALA A O 1
ATOM 2291 N N . GLN A 1 286 ? -14.048 -15.866 15.601 1.00 52.56 286 GLN A N 1
ATOM 2292 C CA . GLN A 1 286 ? -12.588 -15.711 15.519 1.00 52.56 286 GLN A CA 1
ATOM 2293 C C . GLN A 1 286 ? -11.861 -15.589 16.870 1.00 52.56 286 GLN A C 1
ATOM 2295 O O . GLN A 1 286 ? -10.671 -15.887 16.927 1.00 52.56 286 GLN A O 1
ATOM 2300 N N . LYS A 1 287 ? -12.532 -15.186 17.961 1.00 46.41 287 LYS A N 1
ATOM 2301 C CA . LYS A 1 287 ? -11.887 -15.004 19.282 1.00 46.41 287 LYS A CA 1
ATOM 2302 C C . LYS A 1 287 ? -12.130 -16.134 20.289 1.00 46.41 287 LYS A C 1
ATOM 2304 O O . LYS A 1 287 ? -11.454 -16.169 21.305 1.00 46.41 287 LYS A O 1
ATOM 2309 N N . THR A 1 288 ? -13.016 -17.088 20.006 1.00 38.06 288 THR A N 1
ATOM 2310 C CA . THR A 1 288 ? -13.148 -18.332 20.795 1.00 38.06 288 THR A CA 1
ATOM 2311 C C . THR A 1 288 ? -12.084 -19.382 20.448 1.00 38.06 288 THR A C 1
ATOM 2313 O O . THR A 1 288 ? -12.052 -20.436 21.073 1.00 38.06 288 THR A O 1
ATOM 2316 N N . ALA A 1 289 ? -11.236 -19.112 19.448 1.00 35.03 289 ALA A N 1
ATOM 2317 C CA . ALA A 1 289 ? -10.237 -20.037 18.907 1.00 35.03 289 ALA A CA 1
ATOM 2318 C C . ALA A 1 289 ? -8.771 -19.615 19.161 1.00 35.03 289 ALA A C 1
ATOM 2320 O O . ALA A 1 289 ? -7.871 -20.194 18.554 1.00 35.03 289 ALA A O 1
ATOM 2321 N N . ARG A 1 290 ? -8.519 -18.613 20.016 1.00 32.81 290 ARG A N 1
ATOM 2322 C CA . ARG A 1 290 ? -7.173 -18.212 20.464 1.00 32.81 290 ARG A CA 1
ATOM 2323 C C . ARG A 1 290 ? -7.008 -18.435 21.957 1.00 32.81 290 ARG A C 1
ATOM 2325 O O . ARG A 1 290 ? -7.989 -18.169 22.684 1.00 32.81 290 ARG A O 1
#

Organism: Tectimicrobiota bacterium (NCBI:txid2528274)

Secondary structure (DSSP, 8-state):
-HHHHHHHHHPPTT-EEEEEEESSSS-HHHHHHHHHHHHHH-SEEEEEESSTTSEEEEEEESS----BHHHHHHHHTSHHHHHHHHHTT--SHHHHHHTEEEEHHHHHHHHTTPPPPBTTB-HHHHHHHHHTTS-HHHHHHHHHGGG---GGGG--B--S-HHHHHHHHHHHHHHHHHHHHHHHHHHTT-HHHHHHHHHHHHHH-TT-HHHHHHHHHHHHHHHHHHHHTT-HHHHHHHHHHHHHH-TT-HHHHHHHHHHHHHTT-HHHHHHHHHHHHHH-TTGGGSSTT-

pLDDT: mean 90.6, std 9.85, range [32.81, 98.56]

Mean predicted aligned error: 5.42 Å

Nearest PDB structures (foldseek):
  7y4i-assembly1_A  TM=4.949E-01  e=4.837E-03  Arabidopsis thaliana
  8dth-assembly1_A  TM=4.888E-01  e=5.836E-03  Arabidopsis thaliana
  8dtg-assembly1_A  TM=4.840E-01  e=9.784E-03  Arabidopsis thaliana
  7y4i-assembly1_B  TM=4.934E-01  e=1.802E-02  Arabidopsis thaliana
  8dti-assembly1_B  TM=3.573E-01  e=1.358E-01  Arabidopsis thaliana